Protein AF-I2H698-F1 (afdb_monomer_lite)

Radius of gyration: 22.88 Å; chains: 1; bounding box: 66×65×62 Å

InterPro domains:
  IPR000035 Alkylbase DNA glycosidase, conserved site [PS00516] (235-259)
  IPR003265 HhH-GPD domain [SM00478] (125-305)
  IPR011257 DNA glycosylase [SSF48150] (109-337)
  IPR051912 Alkylbase DNA Glycosylase/Transcriptional Activator [PTHR43003] (23-339)

Organism: Henningerozyma blattae (strain ATCC 34711 / CBS 6284 / DSM 70876 / NBRC 10599 / NRRL Y-10934 / UCD 77-7) (NCBI:txid1071380)

pLDDT: mean 76.62, std 23.45, range [23.33, 98.69]

Sequence (357 aa):
MTITRSKRKFSSIKNEDVELDVANTESNADFLLKTKIEENNGIVKTESEKAFRNKIPESLELPESFKEKHIPEFTTAINMILKEDPSLYSIIVAQEFQAVLKTKWDQIRKSTLQDFYQRLGISIIAQQISGSAARSIEKKVIALLGDDQGKFPSYIKMNELFRTDKDIKTNMRTCGLSVRKCDYIESLTDFFVSRGDELMDLIQQGLQNAEKEDFKLESSNDEEIISLLVDNIKGIGIWSARMFLMSGLLRVDVFSGEDVGIARGFSIYAKDKVDIMQEMKLKVKERNVNGSQAKKKRKAKTTKKSQLGYYDIDVMEEYASRFSPYKSVFMFVLWRISNPDICKTLMLEKEFLKKDM

Structure (mmCIF, N/CA/C/O backbone):
data_AF-I2H698-F1
#
_entry.id   AF-I2H698-F1
#
loop_
_atom_site.group_PDB
_atom_site.id
_atom_site.type_symbol
_atom_site.label_atom_id
_atom_site.label_alt_id
_atom_site.label_comp_id
_atom_site.label_asym_id
_atom_site.label_entity_id
_atom_site.label_seq_id
_atom_site.pdbx_PDB_ins_code
_atom_site.Cartn_x
_atom_site.Cartn_y
_atom_site.Cartn_z
_atom_site.occupancy
_atom_site.B_iso_or_equiv
_atom_site.auth_seq_id
_atom_site.auth_comp_id
_atom_site.auth_asym_id
_atom_site.auth_atom_id
_atom_site.pdbx_PDB_model_num
ATOM 1 N N . MET A 1 1 ? 38.010 -29.549 -34.750 1.00 36.03 1 MET A N 1
ATOM 2 C CA . MET A 1 1 ? 37.972 -29.822 -33.297 1.00 36.03 1 MET A CA 1
ATOM 3 C C . MET A 1 1 ?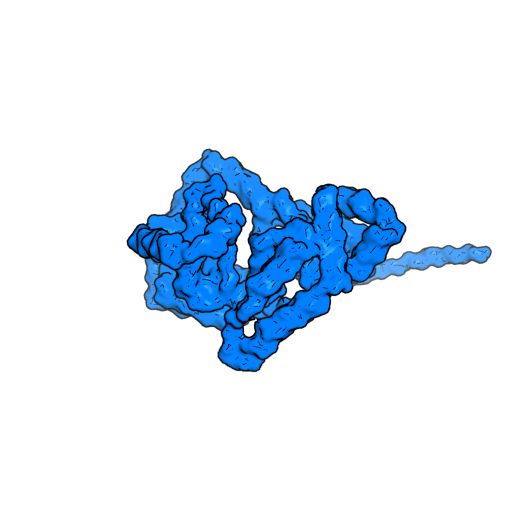 36.530 -29.735 -32.836 1.00 36.03 1 MET A C 1
ATOM 5 O O . MET A 1 1 ? 35.957 -28.656 -32.807 1.00 36.03 1 MET A O 1
ATOM 9 N N . THR A 1 2 ? 35.929 -30.892 -32.591 1.00 26.33 2 THR A N 1
ATOM 10 C CA . THR A 1 2 ? 34.517 -31.065 -32.243 1.00 26.33 2 THR A CA 1
ATOM 11 C C . THR A 1 2 ? 34.370 -30.916 -30.731 1.00 26.33 2 THR A C 1
ATOM 13 O O . THR A 1 2 ? 34.927 -31.725 -29.996 1.00 26.33 2 THR A O 1
ATOM 16 N N . ILE A 1 3 ? 33.661 -29.890 -30.249 1.00 26.97 3 ILE A N 1
ATOM 17 C CA . ILE A 1 3 ? 33.405 -29.713 -28.811 1.00 26.97 3 ILE A CA 1
ATOM 18 C C . ILE A 1 3 ? 32.040 -30.319 -28.478 1.00 26.97 3 ILE A C 1
ATOM 20 O O . ILE A 1 3 ? 30.983 -29.808 -28.844 1.00 26.97 3 ILE A O 1
ATOM 24 N N . THR A 1 4 ? 32.091 -31.460 -27.801 1.00 25.03 4 THR A N 1
ATOM 25 C CA . THR A 1 4 ? 30.969 -32.237 -27.272 1.00 25.03 4 THR A CA 1
ATOM 26 C C . THR A 1 4 ? 30.218 -31.499 -26.161 1.00 25.03 4 THR A C 1
ATOM 28 O O . THR A 1 4 ? 30.801 -31.049 -25.177 1.00 25.03 4 THR A O 1
ATOM 31 N N . ARG A 1 5 ? 28.889 -31.435 -26.301 1.00 26.56 5 ARG A N 1
ATOM 32 C CA . ARG A 1 5 ? 27.925 -30.843 -25.362 1.00 26.56 5 ARG A CA 1
ATOM 33 C C . ARG A 1 5 ? 27.655 -31.829 -24.212 1.00 26.56 5 ARG A C 1
ATOM 35 O O . ARG A 1 5 ? 27.002 -32.850 -24.416 1.00 26.56 5 ARG A O 1
ATOM 42 N N . SER A 1 6 ? 28.158 -31.541 -23.012 1.00 24.42 6 SER A N 1
ATOM 43 C CA . SER A 1 6 ? 27.912 -32.359 -21.815 1.00 24.42 6 SER A CA 1
ATOM 44 C C . SER A 1 6 ? 26.554 -32.011 -21.195 1.00 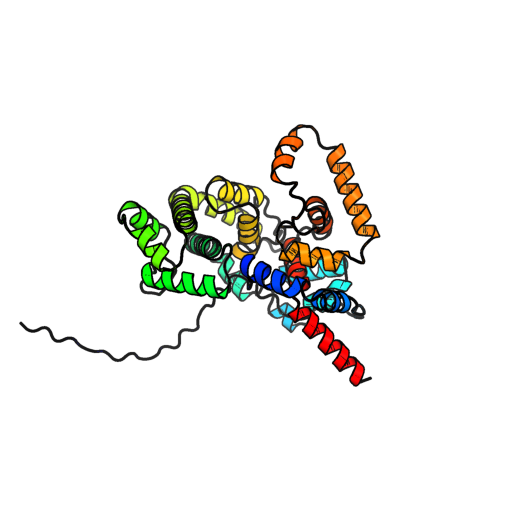24.42 6 SER A C 1
ATOM 46 O O . SER A 1 6 ? 26.353 -30.908 -20.691 1.00 24.42 6 SER A O 1
ATOM 48 N N . LYS A 1 7 ? 25.602 -32.950 -21.253 1.00 27.34 7 LYS A N 1
ATOM 49 C CA . LYS A 1 7 ? 24.333 -32.897 -20.512 1.00 27.34 7 LYS A CA 1
ATOM 50 C C . LYS A 1 7 ? 24.612 -33.269 -19.051 1.00 27.34 7 LYS A C 1
ATOM 52 O O . LYS A 1 7 ? 24.913 -34.430 -18.780 1.00 27.34 7 LYS A O 1
ATOM 57 N N . ARG A 1 8 ? 24.477 -32.334 -18.103 1.00 27.55 8 ARG A N 1
ATOM 58 C CA . ARG A 1 8 ? 24.416 -32.669 -16.668 1.00 27.55 8 ARG A CA 1
ATOM 59 C C . ARG A 1 8 ? 22.974 -32.651 -16.170 1.00 27.55 8 ARG A C 1
ATOM 61 O O . ARG A 1 8 ? 22.213 -31.733 -16.454 1.00 27.55 8 ARG A O 1
ATOM 68 N N . LYS A 1 9 ? 22.629 -33.738 -15.477 1.00 23.72 9 LYS A N 1
ATOM 69 C CA . LYS A 1 9 ? 21.337 -34.030 -14.854 1.00 23.72 9 LYS A CA 1
ATOM 70 C C . LYS A 1 9 ? 21.015 -32.984 -13.782 1.00 23.72 9 LYS A C 1
ATOM 72 O O . LYS A 1 9 ? 21.846 -32.718 -12.921 1.00 23.72 9 LYS A O 1
ATOM 77 N N . PHE A 1 10 ? 19.797 -32.453 -13.840 1.00 23.69 10 PHE A N 1
ATOM 78 C CA . PHE A 1 10 ? 19.173 -31.651 -12.790 1.00 23.69 10 PHE A CA 1
ATOM 79 C C . PHE A 1 10 ? 18.976 -32.521 -11.539 1.00 23.69 10 PHE A C 1
ATOM 81 O O . PHE A 1 10 ? 18.223 -33.495 -11.583 1.00 23.69 10 PHE A O 1
ATOM 88 N N . SER A 1 11 ? 19.641 -32.187 -10.434 1.00 23.73 11 SER A N 1
ATOM 89 C CA . SER A 1 11 ? 19.242 -32.646 -9.103 1.00 23.73 11 SER A CA 1
ATOM 90 C C . SER A 1 11 ? 18.332 -31.585 -8.495 1.00 23.73 11 SER A C 1
ATOM 92 O O . SER A 1 11 ? 18.743 -30.440 -8.321 1.00 23.73 11 SER A O 1
ATOM 94 N N . SER A 1 12 ? 17.090 -31.973 -8.216 1.00 24.91 12 SER A N 1
ATOM 95 C CA . SER A 1 12 ? 16.086 -31.159 -7.534 1.00 24.91 12 SER A CA 1
ATOM 96 C C . SER A 1 12 ? 16.616 -30.728 -6.163 1.00 24.91 12 SER A C 1
ATOM 98 O O . SER A 1 12 ? 16.789 -31.542 -5.260 1.00 24.91 12 SER A O 1
ATOM 100 N N . ILE A 1 13 ? 16.874 -29.431 -6.025 1.00 23.77 13 ILE A N 1
ATOM 101 C CA . ILE A 1 13 ? 16.938 -28.753 -4.734 1.00 23.77 13 ILE A CA 1
ATOM 102 C C . ILE A 1 13 ? 15.561 -28.118 -4.573 1.00 23.77 13 ILE A C 1
ATOM 104 O O . ILE A 1 13 ? 15.115 -27.364 -5.438 1.00 23.77 13 ILE A O 1
ATOM 108 N N . LYS A 1 14 ? 14.842 -28.522 -3.524 1.00 23.33 14 LYS A N 1
ATOM 109 C CA . LYS A 1 14 ? 13.588 -27.885 -3.123 1.00 23.33 14 LYS A CA 1
ATOM 110 C C . LYS A 1 14 ? 13.939 -26.466 -2.681 1.00 23.33 14 LYS A C 1
ATOM 112 O O . LYS A 1 14 ? 14.533 -26.297 -1.623 1.00 23.33 14 LYS A O 1
ATOM 117 N N . ASN A 1 15 ? 13.626 -25.484 -3.517 1.00 24.77 15 ASN A N 1
ATOM 118 C CA . ASN A 1 15 ? 13.604 -24.094 -3.093 1.00 24.77 15 ASN A CA 1
ATOM 119 C C . ASN A 1 15 ? 12.361 -23.914 -2.221 1.00 24.77 15 ASN A C 1
ATOM 121 O O . ASN A 1 15 ? 11.250 -24.201 -2.660 1.00 24.77 15 ASN A O 1
ATOM 125 N N . GLU A 1 16 ? 12.563 -23.496 -0.978 1.00 23.64 16 GLU A N 1
ATOM 126 C CA . GLU A 1 16 ? 11.509 -22.859 -0.200 1.00 23.64 16 GLU A CA 1
ATOM 127 C C . GLU A 1 16 ? 11.227 -21.516 -0.878 1.00 23.64 16 GLU A C 1
ATOM 129 O O . GLU A 1 16 ? 12.057 -20.605 -0.862 1.00 23.64 16 GLU A O 1
ATOM 134 N N . ASP A 1 17 ? 10.095 -21.445 -1.575 1.00 24.34 17 ASP A N 1
ATOM 135 C CA . ASP A 1 17 ? 9.625 -20.238 -2.238 1.00 24.34 17 ASP A CA 1
ATOM 136 C C . ASP A 1 17 ? 9.418 -19.140 -1.184 1.00 24.34 17 ASP A C 1
ATOM 138 O O . ASP A 1 17 ? 8.531 -19.219 -0.333 1.00 24.34 17 ASP A O 1
ATOM 142 N N . VAL A 1 18 ? 10.247 -18.094 -1.229 1.00 26.70 18 VAL A N 1
ATOM 143 C CA . VAL A 1 18 ? 9.995 -16.849 -0.496 1.00 26.70 18 VAL A CA 1
ATOM 144 C C . VAL A 1 18 ? 8.881 -16.122 -1.239 1.00 26.70 18 VAL A C 1
ATOM 146 O O . VAL A 1 18 ? 9.111 -15.315 -2.140 1.00 26.70 18 VAL A O 1
ATOM 149 N N . GLU A 1 19 ? 7.650 -16.477 -0.892 1.00 28.06 19 GLU A N 1
ATOM 150 C CA . GLU A 1 19 ? 6.434 -15.863 -1.400 1.00 28.06 19 GLU A CA 1
ATOM 151 C C . GLU A 1 19 ? 6.347 -14.435 -0.832 1.00 28.06 19 GLU A C 1
ATOM 153 O O . GLU A 1 19 ? 5.916 -14.196 0.299 1.00 28.06 19 GLU A O 1
ATOM 158 N N . LEU A 1 20 ? 6.820 -13.453 -1.608 1.00 30.55 20 LEU A N 1
ATOM 159 C CA . LEU A 1 20 ? 6.470 -12.052 -1.397 1.00 30.55 20 LEU A CA 1
ATOM 160 C C . LEU A 1 20 ? 4.985 -11.914 -1.728 1.00 30.55 20 LEU A C 1
ATOM 162 O O . LEU A 1 20 ? 4.600 -11.538 -2.833 1.00 30.55 20 LEU A O 1
ATOM 166 N N . ASP A 1 21 ? 4.158 -12.237 -0.740 1.00 31.56 21 ASP A N 1
ATOM 167 C CA . ASP A 1 21 ? 2.753 -11.873 -0.687 1.00 31.56 21 ASP A CA 1
ATOM 168 C C . ASP A 1 21 ? 2.705 -10.340 -0.626 1.00 31.56 21 ASP A C 1
ATOM 170 O O . ASP A 1 21 ? 2.594 -9.726 0.447 1.00 31.56 21 ASP A O 1
ATOM 174 N N . VAL A 1 22 ? 2.825 -9.709 -1.806 1.00 31.62 22 VAL A N 1
ATOM 175 C CA . VAL A 1 22 ? 2.100 -8.479 -2.122 1.00 31.62 22 VAL A CA 1
ATOM 176 C C . VAL A 1 22 ? 0.744 -8.738 -1.516 1.00 31.62 22 VAL A C 1
ATOM 178 O O . VAL A 1 22 ? 0.128 -9.740 -1.889 1.00 31.62 22 VAL A O 1
ATOM 181 N N . ALA A 1 23 ? 0.383 -7.959 -0.489 1.00 31.45 23 ALA A N 1
ATOM 182 C CA . ALA A 1 23 ? -0.856 -8.135 0.251 1.00 31.45 23 ALA A CA 1
ATOM 183 C C . ALA A 1 23 ? -1.922 -8.623 -0.723 1.00 31.45 23 ALA A C 1
ATOM 185 O O . ALA A 1 23 ? -1.978 -8.092 -1.831 1.00 31.45 23 ALA A O 1
ATOM 186 N N . ASN A 1 24 ? -2.688 -9.644 -0.341 1.00 33.44 24 ASN A N 1
ATOM 187 C CA . ASN A 1 24 ? -3.762 -10.249 -1.127 1.00 33.44 24 ASN A CA 1
ATOM 188 C C . ASN A 1 24 ? -4.914 -9.233 -1.367 1.00 33.44 24 ASN A C 1
ATOM 190 O O . ASN A 1 24 ? -6.090 -9.530 -1.195 1.00 33.44 24 ASN A O 1
ATOM 194 N N . THR A 1 25 ? -4.567 -7.988 -1.695 1.00 37.72 25 THR A N 1
ATOM 195 C CA . THR A 1 25 ? -5.305 -7.030 -2.474 1.00 37.72 25 THR A CA 1
ATOM 196 C C . THR A 1 25 ? -5.492 -7.699 -3.825 1.00 37.72 25 THR A C 1
ATOM 198 O O . THR A 1 25 ? -4.694 -7.601 -4.759 1.00 37.72 25 THR A O 1
ATOM 201 N N . GLU A 1 26 ? -6.608 -8.418 -3.937 1.00 35.16 26 GLU A N 1
ATOM 202 C CA . GLU A 1 26 ? -7.377 -8.335 -5.170 1.00 35.16 26 GLU A CA 1
ATOM 203 C C . GLU A 1 26 ? -7.211 -6.915 -5.685 1.00 35.16 26 GLU A C 1
ATOM 205 O O . GLU A 1 26 ? -7.492 -5.952 -4.962 1.00 35.16 26 GLU A O 1
ATOM 210 N N . SER A 1 27 ? -6.613 -6.765 -6.863 1.00 38.38 27 SER A N 1
ATOM 211 C CA . SER A 1 27 ? -6.387 -5.420 -7.346 1.00 38.38 27 SER A CA 1
ATOM 212 C C . SER A 1 27 ? -7.711 -4.686 -7.352 1.00 38.38 27 SER A C 1
ATOM 214 O O . SER A 1 27 ? -8.771 -5.291 -7.534 1.00 38.38 27 SER A O 1
ATOM 216 N N . ASN A 1 28 ? -7.649 -3.365 -7.250 1.00 36.94 28 ASN A N 1
ATOM 217 C CA . ASN A 1 28 ? -8.842 -2.558 -7.428 1.00 36.94 28 ASN A CA 1
ATOM 218 C C . ASN A 1 28 ? -9.629 -2.966 -8.691 1.00 36.94 28 ASN A C 1
ATOM 220 O O . ASN A 1 28 ? -10.836 -2.836 -8.673 1.00 36.94 28 ASN A O 1
ATOM 224 N N . ALA A 1 29 ? -9.026 -3.526 -9.751 1.00 33.00 29 ALA A N 1
ATOM 225 C CA . ALA A 1 29 ? -9.795 -4.036 -10.892 1.00 33.00 29 ALA A CA 1
ATOM 226 C C . ALA A 1 29 ? -10.442 -5.411 -10.685 1.00 33.00 29 ALA A C 1
ATOM 228 O O . ALA A 1 29 ? -11.555 -5.594 -11.165 1.00 33.00 29 ALA A O 1
ATOM 229 N N . ASP A 1 30 ? -9.789 -6.352 -10.002 1.00 36.19 30 ASP A N 1
ATOM 230 C CA . ASP A 1 30 ? -10.391 -7.646 -9.641 1.00 36.19 30 ASP A CA 1
ATOM 231 C C . ASP A 1 30 ? -11.552 -7.455 -8.681 1.00 36.19 30 ASP A C 1
ATOM 233 O O . ASP A 1 30 ? -12.639 -7.992 -8.891 1.00 36.19 30 ASP A O 1
ATOM 237 N N . PHE A 1 31 ? -11.321 -6.616 -7.674 1.00 37.09 31 PHE A N 1
ATOM 238 C CA . PHE A 1 31 ? -12.334 -6.188 -6.738 1.00 37.09 31 PHE A CA 1
ATOM 239 C C . PHE A 1 31 ? -13.460 -5.456 -7.476 1.00 37.09 31 PHE A C 1
ATOM 241 O O . PHE A 1 31 ? -14.611 -5.823 -7.295 1.00 37.09 31 PHE A O 1
ATOM 248 N N . LEU A 1 32 ? -13.165 -4.506 -8.381 1.00 30.81 32 LEU A N 1
ATOM 249 C CA . LEU A 1 32 ? -14.191 -3.787 -9.159 1.00 30.81 32 LEU A CA 1
ATOM 250 C C . LEU A 1 32 ? -14.991 -4.694 -10.116 1.00 30.81 32 LEU A C 1
ATOM 252 O O . LEU A 1 32 ? -16.176 -4.437 -10.352 1.00 30.81 32 LEU A O 1
ATOM 256 N N . LEU A 1 33 ? -14.371 -5.735 -10.687 1.00 33.31 33 LEU A N 1
ATOM 257 C CA . LEU A 1 33 ? -15.059 -6.717 -11.533 1.00 33.31 33 LEU A CA 1
ATOM 258 C C . LEU A 1 33 ? -15.940 -7.647 -10.696 1.00 33.31 33 LEU A C 1
ATOM 260 O O . LEU A 1 33 ? -17.100 -7.851 -11.057 1.00 33.31 33 LEU A O 1
ATOM 264 N N . LYS A 1 34 ? -15.428 -8.155 -9.566 1.00 38.41 34 LYS A N 1
ATOM 265 C CA . LYS A 1 34 ? -16.219 -8.931 -8.603 1.00 38.41 34 LYS A CA 1
ATOM 266 C C . LYS A 1 34 ? -17.370 -8.102 -8.045 1.00 38.41 34 LYS A C 1
ATOM 268 O O . LYS A 1 34 ? -18.499 -8.570 -8.076 1.00 38.41 34 LYS A O 1
ATOM 273 N N . THR A 1 35 ? -17.152 -6.841 -7.670 1.00 35.97 35 THR A N 1
ATOM 274 C CA . THR A 1 35 ? -18.218 -5.960 -7.170 1.00 35.97 35 THR A CA 1
ATOM 275 C C . THR A 1 35 ? -19.261 -5.628 -8.224 1.00 35.97 35 THR A C 1
ATOM 277 O O . THR A 1 35 ? -20.426 -5.555 -7.871 1.00 35.97 35 THR A O 1
ATOM 280 N N . LYS A 1 36 ? -18.915 -5.477 -9.511 1.00 33.34 36 LYS A N 1
ATOM 281 C CA . LYS A 1 36 ? -19.936 -5.294 -10.565 1.00 33.34 36 LYS A CA 1
ATOM 282 C C . LYS A 1 36 ? -20.809 -6.534 -10.763 1.00 33.34 36 LYS A C 1
ATOM 284 O O . LYS A 1 36 ? -21.978 -6.407 -11.117 1.00 33.34 36 LYS A O 1
ATOM 289 N N . ILE A 1 37 ? -20.245 -7.722 -10.553 1.00 37.56 37 ILE A N 1
ATOM 290 C CA . ILE A 1 37 ? -20.982 -8.989 -10.607 1.00 37.56 37 ILE A CA 1
ATOM 291 C C . ILE A 1 37 ? -21.806 -9.184 -9.317 1.00 37.56 37 ILE A C 1
ATOM 293 O O . ILE A 1 37 ? -22.937 -9.657 -9.376 1.00 37.56 37 ILE A O 1
ATOM 297 N N . GLU A 1 38 ? -21.285 -8.761 -8.164 1.00 39.19 38 GLU A N 1
ATOM 298 C CA . GLU A 1 38 ? -21.917 -8.899 -6.844 1.00 39.19 38 GLU A CA 1
ATOM 299 C C . GLU A 1 38 ? -22.958 -7.811 -6.526 1.00 39.19 38 GLU A C 1
ATOM 301 O O . GLU A 1 38 ? -23.913 -8.092 -5.810 1.00 39.19 38 GLU A O 1
ATOM 306 N N . GLU A 1 39 ? -22.851 -6.595 -7.072 1.00 38.53 39 GLU A N 1
ATOM 307 C CA . GLU A 1 39 ? -23.857 -5.528 -6.917 1.00 38.53 39 GLU A CA 1
ATOM 308 C C . GLU A 1 39 ? -25.206 -5.904 -7.546 1.00 38.53 39 GLU A C 1
ATOM 310 O O . GLU A 1 39 ? -26.247 -5.453 -7.069 1.00 38.53 39 GLU A O 1
ATOM 315 N N . ASN A 1 40 ? -25.204 -6.795 -8.545 1.00 35.91 40 ASN A N 1
ATOM 316 C CA . ASN A 1 40 ? -26.423 -7.380 -9.109 1.00 35.91 40 ASN A CA 1
ATOM 317 C C . ASN A 1 40 ? -27.071 -8.438 -8.197 1.00 35.91 40 ASN A C 1
ATOM 319 O O . ASN A 1 40 ? -28.238 -8.770 -8.392 1.00 35.91 40 ASN A O 1
ATOM 323 N N . ASN A 1 41 ? -26.365 -8.926 -7.172 1.00 37.12 41 ASN A N 1
ATOM 324 C CA . ASN A 1 41 ? -26.865 -9.903 -6.209 1.00 37.12 41 ASN A CA 1
ATOM 325 C C . ASN A 1 41 ? -26.909 -9.270 -4.810 1.00 37.12 41 ASN A C 1
ATOM 327 O O . ASN A 1 41 ? -25.976 -9.413 -4.021 1.00 37.12 41 ASN A O 1
ATOM 331 N N . GLY A 1 42 ? -28.023 -8.616 -4.457 1.00 38.16 42 GLY A N 1
ATOM 332 C CA . GLY A 1 42 ? -28.273 -7.956 -3.156 1.00 38.16 42 GLY A CA 1
ATOM 333 C C . GLY A 1 42 ? -28.148 -8.822 -1.883 1.00 38.16 42 GLY A C 1
ATOM 334 O O . GLY A 1 42 ? -28.508 -8.374 -0.799 1.00 38.16 42 GLY A O 1
ATOM 335 N N . ILE A 1 43 ? -27.620 -10.041 -1.994 1.00 36.72 43 ILE A N 1
ATOM 336 C CA . ILE A 1 43 ? -27.425 -11.042 -0.945 1.00 36.72 43 ILE A CA 1
ATOM 337 C C . ILE A 1 43 ? -26.142 -10.752 -0.134 1.00 36.72 43 ILE A C 1
ATOM 339 O O . ILE A 1 43 ? -26.193 -10.724 1.097 1.00 36.72 43 ILE A O 1
ATOM 343 N N . VAL A 1 44 ? -25.015 -10.414 -0.782 1.00 39.75 44 VAL A N 1
ATOM 344 C CA . VAL A 1 44 ? -23.696 -10.265 -0.113 1.00 39.75 44 VAL A CA 1
ATOM 345 C C . VAL A 1 44 ? -23.664 -9.108 0.895 1.00 39.75 44 VAL A C 1
ATOM 347 O O . VAL A 1 44 ? -23.100 -9.247 1.979 1.00 39.75 44 VAL A O 1
ATOM 350 N N . LYS A 1 45 ? -24.331 -7.982 0.593 1.00 43.94 45 LYS A N 1
ATOM 351 C CA . LYS A 1 45 ? -24.456 -6.856 1.541 1.00 43.94 45 LYS A CA 1
ATOM 352 C C . LYS A 1 45 ? -25.119 -7.287 2.851 1.00 43.94 45 LYS A C 1
ATOM 354 O O . LYS A 1 45 ? -24.694 -6.853 3.912 1.00 43.94 45 LYS A O 1
ATOM 359 N N . THR A 1 46 ? -26.122 -8.162 2.796 1.00 48.94 46 THR A N 1
ATOM 360 C CA . THR A 1 46 ? -26.877 -8.551 3.996 1.00 48.94 46 THR A CA 1
ATOM 361 C C . THR A 1 46 ? -26.153 -9.565 4.884 1.00 48.94 46 THR A C 1
ATOM 363 O O . THR A 1 46 ? -26.382 -9.574 6.093 1.00 48.94 46 THR A O 1
ATOM 366 N N . GLU A 1 47 ? -25.263 -10.392 4.329 1.00 48.78 47 GLU A N 1
ATOM 367 C CA . GLU A 1 47 ? -24.461 -11.351 5.103 1.00 48.78 47 GLU A CA 1
ATOM 368 C C . GLU A 1 47 ? -23.327 -10.657 5.868 1.00 48.78 47 GLU A C 1
ATOM 370 O O . GLU A 1 47 ? -23.237 -10.815 7.085 1.00 48.78 47 GLU A O 1
ATOM 375 N N . SER A 1 48 ? -22.526 -9.810 5.211 1.00 48.25 48 SER A N 1
ATOM 376 C CA . SER A 1 48 ? -21.455 -9.047 5.877 1.00 48.25 48 SER A CA 1
ATOM 377 C C . SER A 1 48 ? -21.983 -8.153 7.007 1.00 48.25 48 SER A C 1
ATOM 379 O O . SER A 1 48 ? -21.383 -8.062 8.076 1.00 48.25 48 SER A O 1
ATOM 381 N N . GLU A 1 49 ? -23.158 -7.547 6.811 1.00 53.72 49 GLU A N 1
ATOM 382 C CA . GLU A 1 49 ? -23.815 -6.682 7.799 1.00 53.72 49 GLU A CA 1
ATOM 383 C C . GLU A 1 49 ? -24.325 -7.431 9.039 1.00 53.72 49 GLU A C 1
ATOM 385 O O . GLU A 1 49 ? -24.317 -6.892 10.146 1.00 53.72 49 GLU A O 1
ATOM 390 N N . LYS A 1 50 ? -24.782 -8.678 8.892 1.00 52.47 50 LYS A N 1
ATOM 391 C CA . LYS A 1 50 ? -25.250 -9.478 10.034 1.00 52.47 50 LYS A CA 1
ATOM 392 C C . LYS A 1 50 ? -24.065 -10.044 10.848 1.00 52.47 50 LYS A C 1
ATOM 394 O O . LYS A 1 50 ? -24.242 -10.366 12.027 1.00 52.47 50 LYS A O 1
ATOM 399 N N . ALA A 1 51 ? -22.875 -10.190 10.248 1.00 52.56 51 ALA A N 1
ATOM 400 C CA . ALA A 1 51 ? -21.703 -10.788 10.903 1.00 52.56 51 ALA A CA 1
ATOM 401 C C . ALA A 1 51 ? -21.206 -9.888 12.041 1.00 52.56 51 ALA A C 1
ATOM 403 O O . ALA A 1 51 ? -20.817 -10.384 13.090 1.00 52.56 51 ALA A O 1
ATOM 404 N N . PHE A 1 52 ? -21.363 -8.572 11.877 1.00 53.25 52 PHE A N 1
ATOM 405 C CA . PHE A 1 52 ? -20.976 -7.538 12.838 1.00 53.25 52 PHE A CA 1
ATOM 406 C C . PHE A 1 52 ? -21.764 -7.528 14.151 1.00 53.25 52 PHE A C 1
ATOM 408 O O . PHE A 1 52 ? -21.341 -6.921 15.129 1.00 53.25 52 PHE A O 1
ATOM 415 N N . ARG A 1 53 ? -22.910 -8.212 14.202 1.00 58.00 53 ARG A N 1
ATOM 416 C CA . ARG A 1 53 ? -23.742 -8.307 15.410 1.00 58.00 53 ARG A CA 1
ATOM 417 C C . ARG A 1 53 ? -23.280 -9.467 16.289 1.00 58.00 53 ARG A C 1
ATOM 419 O O . ARG A 1 53 ? -24.066 -10.366 16.598 1.00 58.00 53 ARG A O 1
ATOM 426 N N . ASN A 1 54 ? -21.988 -9.516 16.602 1.00 59.34 54 ASN A N 1
ATOM 427 C CA . ASN A 1 54 ? -21.473 -10.447 17.602 1.00 59.34 54 ASN A CA 1
ATOM 428 C C . ASN A 1 54 ? -21.751 -9.882 18.987 1.00 59.34 54 ASN A C 1
ATOM 430 O O . ASN A 1 54 ? -21.635 -8.679 19.217 1.00 59.34 54 ASN A O 1
ATOM 434 N N . LYS A 1 55 ? -22.117 -10.763 19.918 1.00 66.88 55 LYS A N 1
ATOM 435 C CA . LYS A 1 55 ? -22.081 -10.414 21.334 1.00 66.88 55 LYS A CA 1
ATOM 436 C C . LYS A 1 55 ? -20.612 -10.160 21.674 1.00 66.88 55 LYS A C 1
ATOM 438 O O . LYS A 1 55 ? -19.771 -10.993 21.338 1.00 66.88 55 LYS A O 1
ATOM 443 N N . ILE A 1 56 ? -20.316 -9.006 22.266 1.00 79.75 56 ILE A N 1
ATOM 444 C CA . ILE A 1 56 ? -18.961 -8.695 22.728 1.00 79.75 56 ILE A CA 1
ATOM 445 C C . ILE A 1 56 ? -18.584 -9.784 23.745 1.00 79.75 56 ILE A C 1
ATOM 447 O O . ILE A 1 56 ? -19.373 -10.014 24.669 1.00 79.75 56 ILE A O 1
ATOM 451 N N . PRO A 1 57 ? -17.462 -10.501 23.556 1.00 79.25 57 PRO A N 1
ATOM 452 C CA . PRO A 1 57 ? -17.035 -11.525 24.502 1.00 79.25 57 PRO A CA 1
ATOM 453 C C . PRO A 1 57 ? -16.771 -10.937 25.891 1.00 79.25 57 PRO A C 1
ATOM 455 O O . PRO A 1 57 ? -16.437 -9.761 26.017 1.00 79.25 57 PRO A O 1
ATOM 458 N N . GLU A 1 58 ? -16.892 -11.762 26.933 1.00 80.50 58 GLU A N 1
ATOM 459 C CA . GLU A 1 58 ? -16.613 -11.336 28.315 1.00 80.50 58 GLU A CA 1
ATOM 460 C C . GLU A 1 58 ? -15.137 -10.972 28.526 1.00 80.50 58 GLU A C 1
ATOM 462 O O . GLU A 1 58 ? -14.832 -10.069 29.302 1.00 80.50 58 GLU A O 1
ATOM 467 N N . SER A 1 59 ? -14.231 -11.639 27.801 1.00 86.69 59 SER A N 1
ATOM 468 C CA . SER A 1 59 ? -12.802 -11.329 27.778 1.00 86.69 59 SER A CA 1
ATOM 469 C C . SER A 1 59 ? -12.374 -10.842 26.397 1.00 86.69 59 SER A C 1
ATOM 471 O O . SER A 1 59 ? -12.690 -11.461 25.381 1.00 86.69 59 SER A O 1
ATOM 473 N N . LEU A 1 60 ? -11.621 -9.743 26.377 1.00 88.69 60 LEU A N 1
ATOM 474 C CA . LEU A 1 60 ? -10.986 -9.187 25.179 1.00 88.69 60 LEU A CA 1
ATOM 475 C C . LEU A 1 60 ? -9.498 -9.555 25.094 1.00 88.69 60 LEU A C 1
ATOM 477 O O . LEU A 1 60 ? -8.749 -8.930 24.344 1.00 88.69 60 LEU A O 1
ATOM 481 N N . GLU A 1 61 ? -9.050 -10.554 25.858 1.00 90.19 61 GLU A N 1
ATOM 482 C CA . GLU A 1 61 ? -7.679 -11.048 25.762 1.00 90.19 61 GLU A CA 1
ATOM 483 C C . GLU A 1 61 ? -7.437 -11.692 24.396 1.00 90.19 61 GLU A C 1
ATOM 485 O O . GLU A 1 61 ? -8.219 -12.517 23.916 1.00 90.19 61 GLU A O 1
ATOM 490 N N . LEU A 1 62 ? -6.348 -11.296 23.738 1.00 90.31 62 LEU A N 1
ATOM 491 C CA . LEU A 1 62 ? -5.971 -11.877 22.456 1.00 90.31 62 LEU A CA 1
ATOM 492 C C . LEU A 1 62 ? -5.391 -13.287 22.663 1.00 90.31 62 LEU A C 1
ATOM 494 O O . LEU A 1 62 ? -4.564 -13.460 23.565 1.00 90.31 62 LEU A O 1
ATOM 498 N N . PRO A 1 63 ? -5.738 -14.268 21.806 1.00 91.31 63 PRO A N 1
ATOM 499 C CA . PRO A 1 63 ? -5.169 -15.613 21.876 1.00 91.31 63 PRO A CA 1
ATOM 500 C C . PRO A 1 63 ? -3.633 -15.602 21.843 1.00 91.31 63 PRO A C 1
ATOM 502 O O . PRO A 1 63 ? -3.037 -14.856 21.063 1.00 91.31 63 PRO A O 1
ATOM 505 N N . GLU A 1 64 ? -2.975 -16.457 22.633 1.00 89.38 64 GLU A N 1
ATOM 506 C CA . GLU A 1 64 ? -1.500 -16.528 22.666 1.00 89.38 64 GLU A CA 1
ATOM 507 C C . GLU A 1 64 ? -0.902 -16.818 21.287 1.00 89.38 64 GLU A C 1
ATOM 509 O O . GLU A 1 64 ? -0.001 -16.111 20.841 1.00 89.38 64 GLU A O 1
ATOM 514 N N . SER A 1 65 ? -1.489 -17.758 20.541 1.00 88.81 65 SER A N 1
ATOM 515 C CA . SER A 1 65 ? -1.067 -18.080 19.171 1.00 88.81 65 SER A CA 1
ATOM 516 C C . SER A 1 65 ? -1.151 -16.884 18.214 1.00 88.81 65 SER A C 1
ATOM 518 O O . SER A 1 65 ? -0.354 -16.775 17.281 1.00 88.81 65 SER A O 1
ATOM 520 N N . PHE A 1 66 ? -2.087 -15.957 18.448 1.00 88.44 66 PHE A N 1
ATOM 521 C CA . PHE A 1 66 ? -2.196 -14.716 17.688 1.00 88.44 66 PHE A CA 1
ATOM 522 C C . PHE A 1 66 ? -1.068 -13.751 18.073 1.00 88.44 66 PHE A C 1
ATOM 524 O O . PHE A 1 66 ? -0.391 -13.222 17.192 1.00 88.44 66 PHE A O 1
ATOM 531 N N . LYS A 1 67 ? -0.810 -13.555 19.371 1.00 88.75 67 LYS A N 1
ATOM 532 C CA . LYS A 1 67 ? 0.263 -12.672 19.868 1.00 88.75 67 LYS A CA 1
ATOM 533 C C . LYS A 1 67 ? 1.658 -13.159 19.466 1.00 88.75 67 LYS A C 1
ATOM 535 O O . LYS A 1 67 ? 2.526 -12.359 19.127 1.00 88.75 67 LYS A O 1
ATOM 540 N N . GLU A 1 68 ? 1.882 -14.469 19.452 1.00 89.50 68 GLU A N 1
ATOM 541 C CA . GLU A 1 68 ? 3.171 -15.062 19.086 1.00 89.50 68 GLU A CA 1
ATOM 542 C C . GLU A 1 68 ? 3.560 -14.798 17.628 1.00 89.50 68 GLU A C 1
ATOM 544 O O . GLU A 1 68 ? 4.742 -14.597 17.337 1.00 89.50 68 GLU A O 1
ATOM 549 N N . LYS A 1 69 ? 2.582 -14.762 16.718 1.00 87.94 69 LYS A N 1
ATOM 550 C CA . LYS A 1 69 ? 2.810 -14.619 15.272 1.00 87.94 69 LYS A CA 1
ATOM 551 C C . LYS A 1 69 ? 2.909 -13.171 14.795 1.00 87.94 69 LYS A C 1
ATOM 553 O O . LYS A 1 69 ? 3.574 -12.905 13.789 1.00 87.94 69 LYS A O 1
ATOM 558 N N . HIS A 1 70 ? 2.283 -12.238 15.507 1.00 86.88 70 HIS A N 1
ATOM 559 C CA . HIS A 1 70 ? 2.281 -10.818 15.157 1.00 86.88 70 HIS A CA 1
ATOM 560 C C . HIS A 1 70 ? 3.331 -10.035 15.939 1.00 86.88 70 HIS A C 1
ATOM 562 O O . HIS A 1 70 ? 3.715 -10.403 17.045 1.00 86.88 70 HIS A O 1
ATOM 568 N N . ILE A 1 71 ? 3.801 -8.932 15.366 1.00 82.81 71 ILE A N 1
ATOM 569 C CA . ILE A 1 71 ? 4.724 -8.032 16.064 1.00 82.81 71 ILE A CA 1
ATOM 570 C C . ILE A 1 71 ? 4.085 -7.467 17.357 1.00 82.81 71 ILE A C 1
ATOM 572 O O . ILE A 1 71 ? 2.866 -7.237 17.384 1.00 82.81 71 ILE A O 1
ATOM 576 N N . PRO A 1 72 ? 4.862 -7.246 18.437 1.00 82.56 72 PRO A N 1
ATOM 577 C CA . PRO A 1 72 ? 4.339 -6.707 19.696 1.00 82.56 72 PRO A CA 1
ATOM 578 C C . PRO A 1 72 ? 3.581 -5.383 19.530 1.00 82.56 72 PRO A C 1
ATOM 580 O O . PRO A 1 72 ? 2.517 -5.199 20.114 1.00 82.56 72 PRO A O 1
ATOM 583 N N . GLU A 1 73 ? 4.061 -4.492 18.667 1.00 79.94 73 GLU A N 1
ATOM 584 C CA . GLU A 1 73 ? 3.478 -3.173 18.405 1.00 79.94 73 GLU A CA 1
ATOM 585 C C . GLU A 1 73 ? 2.085 -3.283 17.778 1.00 79.94 73 GLU A C 1
ATOM 587 O O . GLU A 1 73 ? 1.172 -2.539 18.129 1.00 79.94 73 GLU A O 1
ATOM 592 N N . PHE A 1 74 ? 1.889 -4.260 16.890 1.00 86.56 74 PHE A N 1
ATOM 593 C CA . PHE A 1 74 ? 0.583 -4.560 16.311 1.00 86.56 74 PHE A CA 1
ATOM 594 C C . PHE A 1 74 ? -0.381 -5.067 17.383 1.00 86.56 74 PHE A C 1
ATOM 596 O O . PHE A 1 74 ? -1.538 -4.661 17.417 1.00 86.56 74 PHE A O 1
ATOM 603 N N . THR A 1 75 ? 0.101 -5.906 18.299 1.00 88.69 75 THR A N 1
ATOM 604 C CA . THR A 1 75 ? -0.692 -6.373 19.443 1.00 88.69 75 THR A CA 1
ATOM 605 C C . THR A 1 75 ? -1.108 -5.204 20.347 1.00 88.69 75 THR A C 1
ATOM 607 O O . THR A 1 75 ? -2.277 -5.099 20.719 1.00 88.69 75 THR A O 1
ATOM 610 N N . THR A 1 76 ? -0.192 -4.276 20.635 1.00 89.75 76 THR A N 1
ATOM 611 C CA . THR A 1 76 ? -0.481 -3.033 21.371 1.00 89.75 76 THR A CA 1
ATOM 612 C C . THR A 1 76 ? -1.527 -2.179 20.656 1.00 89.75 76 THR A C 1
ATOM 614 O O . THR A 1 76 ? -2.503 -1.750 21.275 1.00 89.75 76 THR A O 1
ATOM 617 N N . ALA A 1 77 ? -1.375 -1.985 19.345 1.00 90.25 77 ALA A N 1
ATOM 618 C CA . ALA A 1 77 ? -2.319 -1.241 18.519 1.00 90.25 77 ALA A CA 1
ATOM 619 C C . ALA A 1 77 ? -3.725 -1.856 18.546 1.00 90.25 77 ALA A C 1
ATOM 621 O O . ALA A 1 77 ? -4.714 -1.147 18.724 1.00 90.25 77 ALA A O 1
ATOM 622 N N . ILE A 1 78 ? -3.817 -3.183 18.424 1.00 93.31 78 ILE A N 1
ATOM 623 C CA . ILE A 1 78 ? -5.081 -3.916 18.513 1.00 93.31 78 ILE A CA 1
ATOM 624 C C . ILE A 1 78 ? -5.729 -3.722 19.885 1.00 93.31 78 ILE A C 1
ATOM 626 O O . ILE A 1 78 ? -6.915 -3.415 19.946 1.00 93.31 78 ILE A O 1
ATOM 630 N N . ASN A 1 79 ? -4.971 -3.822 20.980 1.00 92.50 79 ASN A N 1
ATOM 631 C CA . ASN A 1 79 ? -5.509 -3.583 22.321 1.00 92.50 79 ASN A CA 1
ATOM 632 C C . ASN A 1 79 ? -6.055 -2.153 22.480 1.00 92.50 79 ASN A C 1
ATOM 634 O O . ASN A 1 79 ? -7.107 -1.960 23.089 1.00 92.50 79 ASN A O 1
ATOM 638 N N . MET A 1 80 ? -5.390 -1.147 21.900 1.00 92.00 80 MET A N 1
ATOM 639 C CA . MET A 1 80 ? -5.893 0.232 21.895 1.00 92.00 80 MET A CA 1
ATOM 640 C C . MET A 1 80 ? -7.166 0.389 21.060 1.00 92.00 80 MET A C 1
ATOM 642 O O . MET A 1 80 ? -8.119 1.018 21.516 1.00 92.00 80 MET A O 1
ATOM 646 N N . ILE A 1 81 ? -7.218 -0.230 19.879 1.00 93.19 81 ILE A N 1
ATOM 647 C CA . ILE A 1 81 ? -8.419 -0.252 19.036 1.00 93.19 81 ILE A CA 1
ATOM 648 C C . ILE A 1 81 ? -9.585 -0.918 19.773 1.00 93.19 81 ILE A C 1
ATOM 650 O O . ILE A 1 81 ? -10.694 -0.398 19.738 1.00 93.19 81 ILE A O 1
ATOM 654 N N . LEU A 1 82 ? -9.346 -2.028 20.474 1.00 93.25 82 LEU A N 1
ATOM 655 C CA . LEU A 1 82 ? -10.371 -2.739 21.244 1.00 93.25 82 LEU A CA 1
ATOM 656 C C . LEU A 1 82 ? -10.838 -1.967 22.476 1.00 93.25 82 LEU A C 1
ATOM 658 O O . LEU A 1 82 ? -12.002 -2.078 22.850 1.00 93.25 82 LEU A O 1
ATOM 662 N N . LYS A 1 83 ? -9.961 -1.171 23.093 1.00 92.44 83 LYS A N 1
ATOM 663 C CA . LYS A 1 83 ? -10.344 -0.256 24.172 1.00 92.44 83 LYS A CA 1
ATOM 664 C C . LYS A 1 83 ? -11.295 0.834 23.670 1.00 92.44 83 LYS A C 1
ATOM 666 O O . LYS A 1 83 ? -12.231 1.189 24.379 1.00 92.44 83 LYS A O 1
ATOM 671 N N . GLU A 1 84 ? -11.050 1.347 22.467 1.00 91.25 84 GLU A N 1
ATOM 672 C CA . GLU A 1 84 ? -11.899 2.357 21.827 1.00 91.25 84 GLU A CA 1
ATOM 673 C C . GLU A 1 84 ? -13.205 1.751 21.281 1.00 91.25 84 GLU A C 1
ATOM 675 O O . GLU A 1 84 ? -14.266 2.373 21.354 1.00 91.25 84 GLU A O 1
ATOM 680 N N . ASP A 1 85 ? -13.144 0.531 20.736 1.00 91.06 85 ASP A N 1
ATOM 681 C CA . ASP A 1 85 ? -14.296 -0.186 20.194 1.00 91.06 85 ASP A CA 1
ATOM 682 C C . ASP A 1 85 ? -14.191 -1.722 20.340 1.00 91.06 85 ASP A C 1
ATOM 684 O O . ASP A 1 85 ? -13.694 -2.417 19.442 1.00 91.06 85 ASP A O 1
ATOM 688 N N . PRO A 1 86 ? -14.750 -2.288 21.427 1.00 91.44 86 PRO A N 1
ATOM 689 C CA . PRO A 1 86 ? -14.749 -3.730 21.678 1.00 91.44 86 PRO A CA 1
ATOM 690 C C . PRO A 1 86 ? -15.484 -4.571 20.628 1.00 91.44 86 PRO A C 1
ATOM 692 O O . PRO A 1 86 ? -15.240 -5.774 20.519 1.00 91.44 86 PRO A O 1
ATOM 695 N N . SER A 1 87 ? -16.385 -3.971 19.836 1.00 88.62 87 SER A N 1
ATOM 696 C CA . SER A 1 87 ? -17.156 -4.705 18.819 1.00 88.62 87 SER A CA 1
ATOM 697 C C . SER A 1 87 ? -16.279 -5.287 17.703 1.00 88.62 87 SER A C 1
ATOM 699 O O . SER A 1 87 ? -16.699 -6.198 16.991 1.00 88.62 87 SER A O 1
ATOM 701 N N . LEU A 1 88 ? -15.038 -4.807 17.583 1.00 90.62 88 LEU A N 1
ATOM 702 C CA . LEU A 1 88 ? -14.066 -5.267 16.597 1.00 90.62 88 LEU A CA 1
ATOM 703 C C . LEU A 1 88 ? -13.359 -6.577 16.984 1.00 90.62 88 LEU A C 1
ATOM 705 O O . LEU A 1 88 ? -12.677 -7.158 16.140 1.00 90.62 88 LEU A O 1
ATOM 709 N N . TYR A 1 89 ? -13.518 -7.079 18.214 1.00 91.06 89 TYR A N 1
ATOM 710 C CA . TYR A 1 89 ? -12.770 -8.248 18.697 1.00 91.06 89 TYR A CA 1
ATOM 711 C C . TYR A 1 89 ? -12.907 -9.465 17.786 1.00 91.06 89 TYR A C 1
ATOM 713 O O . TYR A 1 89 ? -11.908 -9.972 17.279 1.00 91.06 89 TYR A O 1
ATOM 721 N N . SER A 1 90 ? -14.137 -9.906 17.515 1.00 87.00 90 SER A N 1
ATOM 722 C CA . SER A 1 90 ? -14.353 -11.140 16.756 1.00 87.00 90 SER A CA 1
ATOM 723 C C . SER A 1 90 ? -13.775 -11.078 15.345 1.00 87.00 90 SER A C 1
ATOM 725 O O . SER A 1 90 ? -13.216 -12.061 14.877 1.00 87.00 90 SER A O 1
ATOM 727 N N . ILE A 1 91 ? -13.866 -9.927 14.668 1.00 87.69 91 ILE A N 1
ATOM 728 C CA . ILE A 1 91 ? -13.308 -9.779 13.319 1.00 87.69 91 ILE A CA 1
ATOM 729 C C . ILE A 1 91 ? -11.774 -9.728 13.353 1.00 87.69 91 ILE A C 1
ATOM 731 O O . ILE A 1 91 ? -11.113 -10.242 12.450 1.00 87.69 91 ILE A O 1
ATOM 735 N N . ILE A 1 92 ? -11.186 -9.162 14.408 1.00 90.69 92 ILE A N 1
ATOM 736 C CA . ILE A 1 92 ? -9.734 -9.095 14.600 1.00 90.69 92 ILE A CA 1
ATOM 737 C C . ILE A 1 92 ? -9.136 -10.486 14.836 1.00 90.69 92 ILE A C 1
ATOM 739 O O . ILE A 1 92 ? -8.114 -10.809 14.231 1.00 90.69 92 ILE A O 1
ATOM 743 N N . VAL A 1 93 ? -9.763 -11.321 15.665 1.00 89.19 93 VAL A N 1
ATOM 744 C CA . VAL A 1 93 ? -9.214 -12.648 16.000 1.00 89.19 93 VAL A CA 1
ATOM 745 C C . VAL A 1 93 ? -9.628 -13.752 15.024 1.00 89.19 93 VAL A C 1
ATOM 747 O O . VAL A 1 93 ? -9.060 -14.835 15.082 1.00 89.19 93 VAL A O 1
ATOM 750 N N . ALA A 1 94 ? -10.555 -13.476 14.095 1.00 86.00 94 ALA A N 1
ATOM 751 C CA . ALA A 1 94 ? -11.046 -14.445 13.105 1.00 86.00 94 ALA A CA 1
ATOM 752 C C . ALA A 1 94 ? -9.926 -15.124 12.298 1.00 86.00 94 ALA A C 1
ATOM 754 O O . ALA A 1 94 ? -10.026 -16.292 11.937 1.00 86.00 94 ALA A O 1
ATOM 755 N N . GLN A 1 95 ? -8.865 -14.378 11.982 1.00 85.88 95 GLN A N 1
ATOM 756 C CA . GLN A 1 95 ? -7.688 -14.896 11.292 1.00 85.88 95 GLN A CA 1
ATOM 757 C C . GLN A 1 95 ? -6.462 -14.012 11.542 1.00 85.88 95 GLN A C 1
ATOM 759 O O . GLN A 1 95 ? -6.564 -12.845 11.934 1.00 85.88 95 GLN A O 1
ATOM 764 N N . GLU A 1 96 ? -5.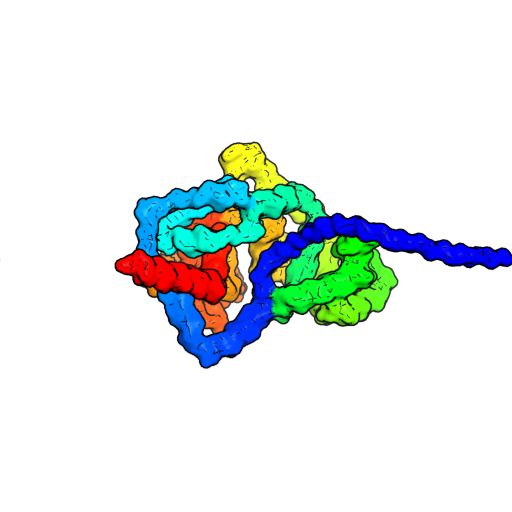286 -14.533 11.219 1.00 87.12 96 GLU A N 1
ATOM 765 C CA . GLU A 1 96 ? -4.033 -13.779 11.256 1.00 87.12 96 GLU A CA 1
ATOM 766 C C . GLU A 1 96 ? -3.989 -12.672 10.193 1.00 87.12 96 GLU A C 1
ATOM 768 O O . GLU A 1 96 ? -4.529 -12.791 9.087 1.00 87.12 96 GLU A O 1
ATOM 773 N N . PHE A 1 97 ? -3.326 -11.567 10.521 1.00 86.81 97 PHE A N 1
ATOM 774 C CA . PHE A 1 97 ? -3.031 -10.496 9.582 1.00 86.81 97 PHE A CA 1
ATOM 775 C C . PHE A 1 97 ? -1.689 -10.769 8.906 1.00 86.81 97 PHE A C 1
ATOM 777 O O . PHE A 1 97 ? -0.627 -10.382 9.386 1.00 86.81 97 PHE A O 1
ATOM 784 N N . GLN A 1 98 ? -1.751 -11.386 7.727 1.00 83.62 98 GLN A N 1
ATOM 785 C CA . GLN A 1 98 ? -0.566 -11.763 6.950 1.00 83.62 98 GLN A CA 1
ATOM 786 C C . GLN A 1 98 ? 0.391 -10.594 6.666 1.00 83.62 98 GLN A C 1
ATOM 788 O O . GLN A 1 98 ? 1.573 -10.821 6.439 1.00 83.62 98 GLN A O 1
ATOM 793 N N . ALA A 1 99 ? -0.089 -9.346 6.649 1.00 77.50 99 ALA A N 1
ATOM 794 C CA . ALA A 1 99 ? 0.727 -8.158 6.385 1.00 77.50 99 ALA A CA 1
ATOM 795 C C . ALA A 1 99 ? 1.664 -7.764 7.545 1.00 77.50 99 ALA A C 1
ATOM 797 O O . ALA A 1 99 ? 2.653 -7.081 7.308 1.00 77.50 99 ALA A O 1
ATOM 798 N N . VAL A 1 100 ? 1.372 -8.195 8.776 1.00 79.88 100 VAL A N 1
ATOM 799 C CA . VAL A 1 100 ? 2.051 -7.753 10.014 1.00 79.88 100 VAL A CA 1
ATOM 800 C C . VAL A 1 100 ? 2.575 -8.929 10.851 1.00 79.88 100 VAL A C 1
ATOM 802 O O . VAL A 1 100 ? 2.738 -8.840 12.070 1.00 79.88 100 VAL A O 1
ATOM 805 N N . LEU A 1 101 ? 2.848 -10.055 10.190 1.00 84.81 101 LEU A N 1
ATOM 806 C CA . LEU A 1 101 ? 3.564 -11.173 10.798 1.00 84.81 101 LEU A CA 1
ATOM 807 C C . LEU A 1 101 ? 5.016 -10.783 11.103 1.00 84.81 101 LEU A C 1
ATOM 809 O O . LEU A 1 101 ? 5.649 -10.069 10.319 1.00 84.81 101 LEU A O 1
ATOM 813 N N . LYS A 1 102 ? 5.574 -11.318 12.197 1.00 83.19 102 LYS A N 1
ATOM 814 C CA . LYS A 1 102 ? 6.975 -11.069 12.604 1.00 83.19 102 LYS A CA 1
ATOM 815 C C . LYS A 1 102 ? 7.978 -11.367 11.485 1.00 83.19 102 LYS A C 1
ATOM 817 O O . LYS A 1 102 ? 8.914 -10.606 11.266 1.00 83.19 102 LYS A O 1
ATOM 822 N N . THR A 1 103 ? 7.740 -12.433 10.722 1.00 81.62 103 THR A N 1
ATOM 823 C CA . THR A 1 103 ? 8.595 -12.830 9.594 1.00 81.62 103 THR A CA 1
ATOM 824 C C . THR A 1 103 ? 8.673 -11.753 8.511 1.00 81.62 103 THR A C 1
ATOM 826 O O . THR A 1 103 ? 9.762 -11.451 8.027 1.00 81.62 103 THR A O 1
ATOM 829 N N . LYS A 1 104 ? 7.544 -11.124 8.155 1.00 77.00 104 LYS A N 1
ATOM 830 C CA . LYS A 1 104 ? 7.517 -10.027 7.173 1.00 77.00 104 LYS A CA 1
ATOM 831 C C . LYS A 1 104 ? 8.151 -8.754 7.721 1.00 77.00 104 LYS A C 1
ATOM 833 O O . LYS A 1 104 ? 8.831 -8.043 6.983 1.00 77.00 104 LYS A O 1
ATOM 838 N N . TRP A 1 105 ? 7.961 -8.486 9.009 1.00 76.00 105 TRP A N 1
ATOM 839 C CA . TRP A 1 105 ? 8.575 -7.345 9.680 1.00 76.00 105 TRP A CA 1
ATOM 840 C C . TRP A 1 105 ? 10.104 -7.387 9.604 1.00 76.00 105 TRP A C 1
ATOM 842 O O . TRP A 1 105 ? 10.740 -6.414 9.195 1.00 76.00 105 TRP A O 1
ATOM 852 N N . ASP A 1 106 ? 10.702 -8.538 9.910 1.00 77.69 106 ASP A N 1
ATOM 853 C CA . ASP A 1 106 ? 12.154 -8.717 9.849 1.00 77.69 106 ASP A CA 1
ATOM 854 C C . ASP A 1 106 ? 12.720 -8.548 8.437 1.00 77.69 106 ASP A C 1
ATOM 856 O O . ASP A 1 106 ? 13.823 -8.025 8.271 1.00 77.69 106 ASP A O 1
ATOM 860 N N . GLN A 1 107 ? 11.962 -8.952 7.417 1.00 80.19 107 GLN A N 1
ATOM 861 C CA . GLN A 1 107 ? 12.330 -8.745 6.016 1.00 80.19 107 GLN A CA 1
ATOM 862 C C . GLN A 1 107 ? 12.281 -7.262 5.627 1.00 80.19 107 GLN A C 1
ATOM 864 O O . GLN A 1 107 ? 13.176 -6.769 4.940 1.00 80.19 107 GLN A O 1
ATOM 869 N N . ILE A 1 108 ? 11.257 -6.531 6.073 1.00 78.62 108 ILE A N 1
ATOM 870 C CA . ILE A 1 108 ? 11.096 -5.111 5.740 1.00 78.62 108 ILE A CA 1
ATOM 871 C C . ILE A 1 108 ? 12.184 -4.259 6.400 1.00 78.62 108 ILE A C 1
ATOM 873 O O . ILE A 1 108 ? 12.775 -3.413 5.737 1.00 78.62 108 ILE A O 1
ATOM 877 N N . ARG A 1 109 ? 12.559 -4.550 7.651 1.00 77.25 109 ARG A N 1
ATOM 878 C CA . ARG A 1 109 ? 13.671 -3.853 8.329 1.00 77.25 109 ARG A CA 1
ATOM 879 C C . ARG A 1 109 ? 15.029 -4.038 7.656 1.00 77.25 109 ARG A C 1
ATOM 881 O O . ARG A 1 109 ? 15.908 -3.201 7.814 1.00 77.25 109 ARG A O 1
ATOM 888 N N . LYS A 1 110 ? 15.208 -5.140 6.930 1.00 84.50 110 LYS A N 1
ATOM 889 C CA . LYS A 1 110 ? 16.436 -5.450 6.186 1.00 84.50 110 LYS A CA 1
ATOM 890 C C . LYS A 1 110 ? 16.331 -5.082 4.705 1.00 84.50 110 LYS A C 1
ATOM 892 O O . LYS A 1 110 ? 17.217 -5.446 3.937 1.00 84.50 110 LYS A O 1
ATOM 897 N N . SER A 1 111 ? 15.251 -4.409 4.302 1.00 87.88 111 SER A N 1
ATOM 898 C CA . SER A 1 111 ? 15.033 -4.046 2.906 1.00 87.88 111 SER A CA 1
ATOM 899 C C . SER A 1 111 ? 16.046 -3.004 2.448 1.00 87.88 111 SER A C 1
ATOM 901 O O . SER A 1 111 ? 16.327 -2.014 3.120 1.00 87.88 111 SER A O 1
ATOM 903 N N . THR A 1 112 ? 16.590 -3.260 1.272 1.00 93.00 112 THR A N 1
ATOM 904 C CA . THR A 1 112 ? 17.496 -2.386 0.543 1.00 93.00 112 THR A CA 1
ATOM 905 C C . THR A 1 112 ? 16.714 -1.461 -0.386 1.00 93.00 112 THR A C 1
ATOM 907 O O . THR A 1 112 ? 15.527 -1.661 -0.658 1.00 93.00 112 THR A O 1
ATOM 910 N N . LEU A 1 113 ? 17.409 -0.486 -0.972 1.00 94.38 113 LEU A N 1
ATOM 911 C CA . LEU A 1 113 ? 16.840 0.351 -2.024 1.00 94.38 113 LEU A CA 1
ATOM 912 C C . LEU A 1 113 ? 16.307 -0.487 -3.206 1.00 94.38 113 LEU A C 1
ATOM 914 O O . LEU A 1 113 ? 15.245 -0.193 -3.753 1.00 94.38 113 LEU A O 1
ATOM 918 N N . GLN A 1 114 ? 16.985 -1.583 -3.560 1.00 95.81 114 GLN A N 1
ATOM 919 C CA . GLN A 1 114 ? 16.523 -2.500 -4.605 1.00 95.81 114 GLN A CA 1
ATOM 920 C C . GLN A 1 114 ? 15.204 -3.201 -4.231 1.00 95.81 114 GLN A C 1
ATOM 922 O O . GLN A 1 114 ? 14.350 -3.396 -5.098 1.00 95.81 114 GLN A O 1
ATOM 927 N N . ASP A 1 115 ? 14.998 -3.536 -2.956 1.00 93.56 115 ASP A N 1
ATOM 928 C CA . ASP A 1 115 ? 13.744 -4.142 -2.493 1.00 93.56 115 ASP A CA 1
ATOM 929 C C . ASP A 1 115 ? 12.577 -3.148 -2.589 1.00 93.56 115 ASP A C 1
ATOM 931 O O . ASP A 1 115 ? 11.471 -3.512 -2.997 1.00 93.56 115 ASP A O 1
ATOM 935 N N . PHE A 1 116 ? 12.812 -1.868 -2.283 1.00 94.81 116 PHE A N 1
ATOM 936 C CA . PHE A 1 116 ? 11.804 -0.818 -2.461 1.00 94.81 116 PHE A CA 1
ATOM 937 C C . PHE A 1 116 ? 11.480 -0.565 -3.935 1.00 94.81 116 PHE A C 1
ATOM 939 O O . PHE A 1 116 ? 10.302 -0.429 -4.282 1.00 94.81 116 PHE A O 1
ATOM 946 N N . TYR A 1 117 ? 12.492 -0.584 -4.807 1.00 97.44 117 TYR A N 1
ATOM 947 C CA . TYR A 1 117 ? 12.298 -0.514 -6.255 1.00 97.44 117 TYR A CA 1
ATOM 948 C C . TYR A 1 117 ? 11.405 -1.653 -6.748 1.00 97.44 117 TYR A C 1
ATOM 950 O O . TYR A 1 117 ? 10.412 -1.411 -7.436 1.00 97.44 117 TYR A O 1
ATOM 958 N N . GLN A 1 118 ? 11.710 -2.891 -6.347 1.00 95.62 118 GLN A N 1
ATOM 959 C CA . GLN A 1 118 ? 10.913 -4.061 -6.704 1.00 95.62 118 GLN A CA 1
ATOM 960 C C . GLN A 1 118 ? 9.462 -3.920 -6.222 1.00 95.62 118 GLN A C 1
ATOM 962 O O . GLN A 1 118 ? 8.538 -4.122 -7.008 1.00 95.62 118 GLN A O 1
ATOM 967 N N . ARG A 1 119 ? 9.235 -3.530 -4.961 1.00 92.75 119 ARG A N 1
ATOM 968 C CA . ARG A 1 119 ? 7.880 -3.361 -4.400 1.00 92.75 119 ARG A CA 1
ATOM 969 C C . ARG A 1 119 ? 7.059 -2.326 -5.171 1.00 92.75 119 ARG A C 1
ATOM 971 O O . ARG A 1 119 ? 5.902 -2.585 -5.507 1.00 92.75 119 ARG A O 1
ATOM 978 N N . LEU A 1 120 ? 7.644 -1.169 -5.486 1.00 95.31 120 LEU A N 1
ATOM 979 C CA . LEU A 1 120 ? 6.973 -0.133 -6.278 1.00 95.31 120 LEU A CA 1
ATOM 980 C C . LEU A 1 120 ? 6.764 -0.569 -7.737 1.00 95.31 120 LEU A C 1
ATOM 982 O O . LEU A 1 120 ? 5.701 -0.312 -8.302 1.00 95.31 120 LEU A O 1
ATOM 986 N N . GLY A 1 121 ? 7.719 -1.290 -8.327 1.00 96.56 121 GLY A N 1
ATOM 987 C CA . GLY A 1 121 ? 7.603 -1.854 -9.672 1.00 96.56 121 GLY A CA 1
ATOM 988 C C . GLY A 1 121 ? 6.465 -2.871 -9.782 1.00 96.56 121 GLY A C 1
ATOM 989 O O . GLY A 1 121 ? 5.628 -2.772 -10.681 1.00 96.56 121 GLY A O 1
ATOM 990 N N . ILE A 1 122 ? 6.370 -3.798 -8.826 1.00 94.12 122 ILE A N 1
ATOM 991 C CA . ILE A 1 122 ? 5.270 -4.767 -8.740 1.00 94.12 122 ILE A CA 1
ATOM 992 C C . ILE A 1 122 ? 3.936 -4.049 -8.505 1.00 94.12 122 ILE A C 1
ATOM 994 O O . ILE A 1 122 ? 2.940 -4.388 -9.145 1.00 94.12 122 ILE A O 1
ATOM 998 N N . SER A 1 123 ? 3.914 -3.004 -7.669 1.00 92.31 123 SER A N 1
ATOM 999 C CA . SER A 1 123 ? 2.725 -2.165 -7.477 1.00 92.31 123 SER A CA 1
ATOM 1000 C C . SER A 1 123 ? 2.241 -1.561 -8.801 1.00 92.31 123 SER A C 1
ATOM 1002 O O . SER A 1 123 ? 1.066 -1.703 -9.138 1.00 92.31 123 SER A O 1
ATOM 1004 N N . ILE A 1 124 ? 3.136 -0.988 -9.619 1.00 95.69 124 ILE A N 1
ATOM 1005 C CA . ILE A 1 124 ? 2.810 -0.478 -10.966 1.00 95.69 124 ILE A CA 1
ATOM 1006 C C . ILE A 1 124 ? 2.277 -1.596 -11.876 1.00 95.69 124 ILE A C 1
ATOM 1008 O O . ILE A 1 124 ? 1.282 -1.401 -12.584 1.00 95.69 124 ILE A O 1
ATOM 1012 N N . ILE A 1 125 ? 2.899 -2.780 -11.853 1.00 95.06 125 ILE A N 1
ATOM 1013 C CA . ILE A 1 125 ? 2.444 -3.943 -12.630 1.00 95.06 125 ILE A CA 1
ATOM 1014 C C . ILE A 1 125 ? 1.018 -4.336 -12.225 1.00 95.06 125 ILE A C 1
ATOM 1016 O O . ILE A 1 125 ? 0.189 -4.552 -13.109 1.00 95.06 125 ILE A O 1
ATOM 1020 N N . ALA A 1 126 ? 0.700 -4.355 -10.932 1.00 91.62 126 ALA A N 1
ATOM 1021 C CA . ALA A 1 126 ? -0.589 -4.793 -10.397 1.00 91.62 126 ALA A CA 1
ATOM 1022 C C . ALA A 1 126 ? -1.738 -3.781 -10.572 1.00 91.62 126 ALA A C 1
ATOM 1024 O O . ALA A 1 126 ? -2.910 -4.143 -10.446 1.00 91.62 126 ALA A O 1
ATOM 1025 N N . GLN A 1 127 ? -1.446 -2.517 -10.902 1.00 90.75 127 GLN A N 1
ATOM 1026 C CA . GLN A 1 127 ? -2.478 -1.487 -11.068 1.00 90.75 127 GLN A CA 1
ATOM 1027 C C . GLN A 1 127 ? -3.556 -1.910 -12.078 1.00 90.75 127 GLN A C 1
ATOM 1029 O O . GLN A 1 127 ? -3.257 -2.248 -13.225 1.00 90.75 127 GLN A O 1
ATOM 1034 N N . GLN A 1 128 ? -4.823 -1.815 -11.671 1.00 87.62 128 GLN A N 1
ATOM 1035 C CA . GLN A 1 128 ? -5.999 -2.041 -12.521 1.00 87.62 128 GLN A CA 1
ATOM 1036 C C . GLN A 1 128 ? -6.082 -3.431 -13.198 1.00 87.62 128 GLN A C 1
ATOM 1038 O O . GLN A 1 128 ? -6.740 -3.553 -14.229 1.00 87.62 128 GLN A O 1
ATOM 1043 N N . ILE A 1 129 ? -5.457 -4.485 -12.655 1.00 86.81 129 ILE A N 1
ATOM 1044 C CA . ILE A 1 129 ? -5.542 -5.857 -13.207 1.00 86.81 129 ILE A CA 1
ATOM 1045 C C . ILE A 1 129 ? -5.575 -6.915 -12.120 1.00 86.81 129 ILE A C 1
ATOM 1047 O O . ILE A 1 129 ? -5.019 -6.676 -11.065 1.00 86.81 129 ILE A O 1
ATOM 1051 N N . SER A 1 130 ? -6.151 -8.089 -12.353 1.00 85.38 130 SER A N 1
ATOM 1052 C CA . SER A 1 130 ? -6.281 -9.123 -11.321 1.00 85.38 130 SER A CA 1
ATOM 1053 C C . SER A 1 130 ? -4.990 -9.471 -10.573 1.00 85.38 130 SER A C 1
ATOM 1055 O O . SER A 1 130 ? -3.904 -9.384 -11.146 1.00 85.38 130 SER A O 1
ATOM 1057 N N . GLY A 1 131 ? -5.086 -9.923 -9.318 1.00 81.62 131 GLY A N 1
ATOM 1058 C CA . GLY A 1 131 ? -3.901 -10.374 -8.567 1.00 81.62 131 GLY A CA 1
ATOM 1059 C C . GLY A 1 131 ? -3.199 -11.544 -9.273 1.00 81.62 131 GLY A C 1
ATOM 1060 O O . GLY A 1 131 ? -1.974 -11.607 -9.366 1.00 81.62 131 GLY A O 1
ATOM 1061 N N . SER A 1 132 ? -3.987 -12.437 -9.880 1.00 86.56 132 SER A N 1
ATOM 1062 C CA . SER A 1 132 ? -3.490 -13.537 -10.714 1.00 86.56 132 SER A CA 1
ATOM 1063 C C . SER A 1 132 ? -2.825 -13.059 -12.013 1.00 86.56 132 SER A C 1
ATOM 1065 O O . SER A 1 132 ? -1.784 -13.598 -12.397 1.00 86.56 132 SER A O 1
ATOM 1067 N N . ALA A 1 133 ? -3.369 -12.034 -12.676 1.00 90.12 133 ALA A N 1
ATOM 1068 C CA . ALA A 1 133 ? -2.776 -11.446 -13.874 1.00 90.12 133 ALA A CA 1
ATOM 1069 C C . ALA A 1 133 ? -1.494 -10.688 -13.537 1.00 90.12 133 ALA A C 1
ATOM 1071 O O . ALA A 1 133 ? -0.511 -10.835 -14.259 1.00 90.12 133 ALA A O 1
ATOM 1072 N N . ALA A 1 134 ? -1.473 -9.941 -12.430 1.00 92.31 134 ALA A N 1
ATOM 1073 C CA . ALA A 1 134 ? -0.286 -9.256 -11.936 1.00 92.31 134 ALA A CA 1
ATOM 1074 C C . ALA A 1 134 ? 0.866 -10.246 -11.728 1.00 92.31 134 ALA A C 1
ATOM 1076 O O . ALA A 1 134 ? 1.920 -10.069 -12.333 1.00 92.31 134 ALA A O 1
ATOM 1077 N N . ARG A 1 135 ? 0.622 -11.353 -11.009 1.00 93.06 135 ARG A N 1
ATOM 1078 C CA . ARG A 1 135 ? 1.607 -12.435 -10.826 1.00 93.06 135 ARG A CA 1
ATOM 1079 C C . ARG A 1 135 ? 2.050 -13.065 -12.148 1.00 93.06 135 ARG A C 1
ATOM 1081 O O . ARG A 1 135 ? 3.219 -13.402 -12.316 1.00 93.06 135 ARG A O 1
ATOM 1088 N N . SER A 1 136 ? 1.135 -13.249 -13.103 1.00 96.94 136 SER A N 1
ATOM 1089 C CA . SER A 1 136 ? 1.481 -13.790 -14.425 1.00 96.94 136 SER A CA 1
ATOM 1090 C C . SER A 1 136 ? 2.410 -12.853 -15.205 1.00 96.94 136 SER A C 1
ATOM 1092 O O . SER A 1 136 ? 3.385 -13.312 -15.800 1.00 96.94 136 SER A O 1
ATOM 1094 N N . ILE A 1 137 ? 2.129 -11.547 -15.187 1.00 97.00 137 ILE A N 1
ATOM 1095 C CA . ILE A 1 137 ? 2.950 -10.530 -15.854 1.00 97.00 137 ILE A CA 1
ATOM 1096 C C . ILE A 1 137 ? 4.305 -10.401 -15.158 1.00 97.00 137 ILE A C 1
ATOM 1098 O O . ILE A 1 137 ? 5.327 -10.414 -15.835 1.00 97.00 137 ILE A O 1
ATOM 1102 N N . GLU A 1 138 ? 4.329 -10.344 -13.827 1.00 96.38 138 GLU A N 1
ATOM 1103 C CA . GLU A 1 138 ? 5.557 -10.300 -13.030 1.00 96.38 138 GLU A CA 1
ATOM 1104 C C . GLU A 1 138 ? 6.487 -11.474 -13.363 1.00 96.38 138 GLU A C 1
ATOM 1106 O O . GLU A 1 138 ? 7.645 -11.255 -13.710 1.00 96.38 138 GLU A O 1
ATOM 1111 N N . LYS A 1 139 ? 5.970 -12.712 -13.378 1.00 97.00 139 LYS A N 1
ATOM 1112 C CA . LYS A 1 139 ? 6.753 -13.901 -13.759 1.00 97.00 139 LYS A CA 1
ATOM 1113 C C . LYS A 1 139 ? 7.363 -13.780 -15.156 1.00 97.00 139 LYS A C 1
ATOM 1115 O O . LYS A 1 139 ? 8.510 -14.166 -15.357 1.00 97.00 139 LYS A O 1
ATOM 1120 N N . LYS A 1 140 ? 6.620 -13.234 -16.125 1.00 97.81 140 LYS A N 1
ATOM 1121 C CA . LYS A 1 140 ? 7.126 -13.008 -17.490 1.00 97.81 140 LYS A CA 1
ATOM 1122 C C . LYS A 1 140 ? 8.189 -11.910 -17.536 1.00 97.81 140 LYS A C 1
ATOM 1124 O O . LYS A 1 140 ? 9.146 -12.050 -18.287 1.00 97.81 140 LYS A O 1
ATOM 1129 N N . VAL A 1 141 ? 8.035 -10.846 -16.747 1.00 96.88 141 VAL A N 1
ATOM 1130 C CA . VAL A 1 141 ? 9.040 -9.777 -16.618 1.00 96.88 141 VAL A CA 1
ATOM 1131 C C . VAL A 1 141 ? 10.325 -10.321 -16.010 1.00 96.88 141 VAL A C 1
ATOM 1133 O O . VAL A 1 141 ? 11.393 -10.066 -16.550 1.00 96.88 141 VAL A O 1
ATOM 1136 N N . ILE A 1 142 ? 10.233 -11.107 -14.937 1.00 97.00 142 ILE A N 1
ATOM 1137 C CA . ILE A 1 142 ? 11.388 -11.758 -14.310 1.00 97.00 142 ILE A CA 1
ATOM 1138 C C . ILE A 1 142 ? 12.061 -12.720 -15.294 1.00 97.00 142 ILE A C 1
ATOM 1140 O O . ILE A 1 142 ? 13.274 -12.681 -15.446 1.00 97.00 142 ILE A O 1
ATOM 1144 N N . ALA A 1 143 ? 11.294 -13.533 -16.023 1.00 96.69 143 ALA A N 1
ATOM 1145 C CA . ALA A 1 143 ? 11.858 -14.448 -17.014 1.00 96.69 143 ALA A CA 1
ATOM 1146 C C . ALA A 1 143 ? 12.575 -13.726 -18.171 1.00 96.69 143 ALA A C 1
ATOM 1148 O O . ALA A 1 143 ? 13.533 -14.259 -18.723 1.00 96.69 143 ALA A O 1
ATOM 1149 N N . LEU A 1 144 ? 12.106 -12.532 -18.549 1.00 95.88 144 LEU A N 1
ATOM 1150 C CA . LEU A 1 144 ? 12.696 -11.735 -19.624 1.00 95.88 144 LEU A CA 1
ATOM 1151 C C . LEU A 1 144 ? 13.898 -10.902 -19.148 1.00 95.88 144 LEU A C 1
ATOM 1153 O O . LEU A 1 144 ? 14.888 -10.788 -19.864 1.00 95.88 144 LEU A O 1
ATOM 1157 N N . LEU A 1 145 ? 13.787 -10.271 -17.976 1.00 95.69 145 LEU A N 1
ATOM 1158 C CA . LEU A 1 145 ? 14.662 -9.179 -17.536 1.00 95.69 145 LEU A CA 1
ATOM 1159 C C . LEU A 1 145 ? 15.366 -9.446 -16.204 1.00 95.69 145 LEU A C 1
ATOM 1161 O O . LEU A 1 145 ? 16.291 -8.707 -15.865 1.00 95.69 145 LEU A O 1
ATOM 1165 N N . GLY A 1 146 ? 14.956 -10.465 -15.453 1.00 90.50 146 GLY A N 1
ATOM 1166 C CA . GLY A 1 146 ? 15.511 -10.804 -14.145 1.00 90.50 146 GLY A CA 1
ATOM 1167 C C . GLY A 1 146 ? 16.988 -11.191 -14.176 1.00 90.50 146 GLY A C 1
ATOM 1168 O O . GLY A 1 146 ? 17.644 -11.183 -15.223 1.00 90.50 146 GLY A O 1
ATOM 1169 N N . ASP A 1 147 ? 17.539 -11.464 -12.999 1.00 88.31 147 ASP A N 1
ATOM 1170 C CA . ASP A 1 147 ? 18.886 -12.022 -12.868 1.00 88.31 147 ASP A CA 1
ATOM 1171 C C . ASP A 1 147 ? 18.879 -13.559 -12.969 1.00 88.31 147 ASP A C 1
ATOM 1173 O O . ASP A 1 147 ? 17.826 -14.198 -13.046 1.00 88.31 147 ASP A O 1
ATOM 1177 N N . ASP A 1 148 ? 20.066 -14.166 -12.941 1.00 86.19 148 ASP A N 1
ATOM 1178 C CA . ASP A 1 148 ? 20.226 -15.625 -13.009 1.00 86.19 148 ASP A CA 1
ATOM 1179 C C . ASP A 1 148 ? 19.623 -16.359 -11.794 1.00 86.19 148 ASP A C 1
ATOM 1181 O O . ASP A 1 148 ? 19.459 -17.580 -11.821 1.00 86.19 148 ASP A O 1
ATOM 1185 N N . GLN A 1 149 ? 19.283 -15.631 -10.724 1.00 88.44 149 GLN A N 1
ATOM 1186 C CA . GLN A 1 149 ? 18.611 -16.155 -9.533 1.00 88.44 149 GLN A CA 1
ATOM 1187 C C . GLN A 1 149 ? 17.081 -16.045 -9.635 1.00 88.44 149 GLN A C 1
ATOM 1189 O O . GLN A 1 149 ? 16.383 -16.431 -8.698 1.00 88.44 149 GLN A O 1
ATOM 1194 N N . GLY A 1 150 ? 16.548 -15.532 -10.749 1.00 89.88 150 GLY A N 1
ATOM 1195 C CA . GLY A 1 150 ? 15.115 -15.329 -10.937 1.00 89.88 150 GLY A CA 1
ATOM 1196 C C . GLY A 1 150 ? 14.553 -14.181 -10.099 1.00 89.88 150 GLY A C 1
ATOM 1197 O O . GLY A 1 150 ? 13.368 -14.192 -9.769 1.00 89.88 150 GLY A O 1
ATOM 1198 N N . LYS A 1 151 ? 15.377 -13.195 -9.730 1.00 91.31 151 LYS A N 1
ATOM 1199 C CA . LYS A 1 151 ? 14.918 -11.994 -9.024 1.00 91.31 151 LYS A CA 1
ATOM 1200 C C . LYS A 1 151 ? 14.449 -10.923 -9.999 1.00 91.31 151 LYS A C 1
ATOM 1202 O O . LYS A 1 151 ? 14.809 -10.910 -11.177 1.00 91.31 151 LYS A O 1
ATOM 1207 N N . PHE A 1 152 ? 13.641 -10.000 -9.482 1.00 94.38 152 PHE A N 1
ATOM 1208 C CA . PHE A 1 152 ? 13.197 -8.823 -10.223 1.00 94.38 152 PHE A CA 1
ATOM 1209 C C . PHE A 1 152 ? 14.406 -8.015 -10.736 1.00 94.38 152 PHE A C 1
ATOM 1211 O O . PHE A 1 152 ? 15.390 -7.885 -10.003 1.00 94.38 152 PHE A O 1
A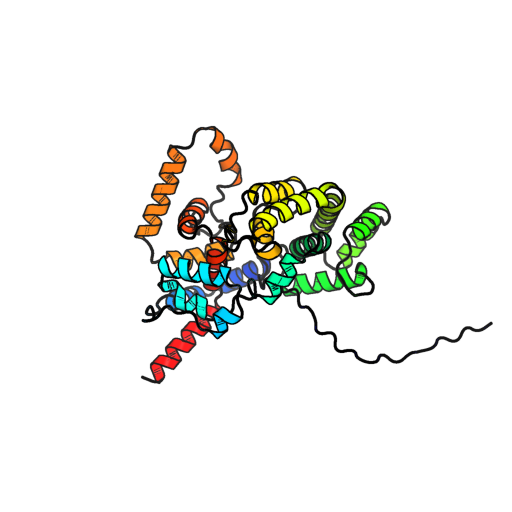TOM 1218 N N . PRO A 1 153 ? 14.372 -7.476 -11.973 1.00 96.44 153 PRO A N 1
ATOM 1219 C CA . PRO A 1 153 ? 15.505 -6.742 -12.535 1.00 96.44 153 PRO A CA 1
ATOM 1220 C C . PRO A 1 153 ? 15.946 -5.580 -11.639 1.00 96.44 153 PRO A C 1
ATOM 1222 O O . PRO A 1 153 ? 15.113 -4.864 -11.077 1.00 96.44 153 PRO A O 1
ATOM 1225 N N . SER A 1 154 ? 17.260 -5.357 -11.534 1.00 97.62 154 SER A N 1
ATOM 1226 C CA . SER A 1 154 ? 17.772 -4.229 -10.754 1.00 97.62 154 SER A CA 1
ATOM 1227 C C . SER A 1 154 ? 17.451 -2.887 -11.406 1.00 97.62 154 SER A C 1
ATOM 1229 O O . SER A 1 154 ? 17.383 -2.797 -12.635 1.00 97.62 154 SER A O 1
ATOM 1231 N N . TYR A 1 155 ? 17.281 -1.827 -10.609 1.00 98.00 155 TYR A N 1
ATOM 1232 C CA . TYR A 1 155 ? 17.063 -0.487 -11.173 1.00 98.00 155 TYR A CA 1
ATOM 1233 C C . TYR A 1 155 ? 18.257 -0.035 -12.029 1.00 98.00 155 TYR A C 1
ATOM 1235 O O . TYR A 1 155 ? 18.055 0.588 -13.063 1.00 98.00 155 TYR A O 1
ATOM 1243 N N . ILE A 1 156 ? 19.487 -0.436 -11.685 1.00 97.62 156 ILE A N 1
ATOM 1244 C CA . ILE A 1 156 ? 20.683 -0.178 -12.506 1.00 97.62 156 ILE A CA 1
ATOM 1245 C C . ILE A 1 156 ? 20.595 -0.885 -13.866 1.00 97.62 156 ILE A C 1
ATOM 1247 O O . ILE A 1 156 ? 20.762 -0.240 -14.899 1.00 97.62 156 ILE A O 1
ATOM 1251 N N . LYS A 1 157 ? 20.267 -2.187 -13.884 1.00 97.06 157 LYS A N 1
ATOM 1252 C CA . LYS A 1 157 ? 20.106 -2.959 -15.128 1.00 97.06 157 LYS A CA 1
ATOM 1253 C C . LYS A 1 157 ? 18.997 -2.373 -15.998 1.00 97.06 157 LYS A C 1
ATOM 1255 O O . LYS A 1 157 ? 19.182 -2.193 -17.196 1.00 97.06 157 LYS A O 1
ATOM 1260 N N . MET A 1 158 ? 17.850 -2.047 -15.402 1.00 98.19 158 MET A N 1
ATOM 1261 C CA . MET A 1 158 ? 16.745 -1.425 -16.137 1.00 98.19 158 MET A CA 1
ATOM 1262 C C . MET A 1 158 ? 17.147 -0.074 -16.720 1.00 98.19 158 MET A C 1
ATOM 1264 O O . MET A 1 158 ? 16.786 0.229 -17.851 1.00 98.19 158 MET A O 1
ATOM 1268 N N . ASN A 1 159 ? 17.920 0.722 -15.982 1.00 98.31 159 ASN A N 1
ATOM 1269 C CA . ASN A 1 159 ? 18.357 2.034 -16.434 1.00 98.31 159 ASN A CA 1
ATOM 1270 C C . ASN A 1 159 ? 19.316 1.946 -17.626 1.00 98.31 159 ASN A C 1
ATOM 1272 O O . ASN A 1 159 ? 19.213 2.744 -18.555 1.00 98.31 159 ASN A O 1
ATOM 1276 N N . GLU A 1 160 ? 20.214 0.960 -17.623 1.00 98.00 160 GLU A N 1
ATOM 1277 C CA . GLU A 1 160 ? 21.049 0.646 -18.780 1.00 98.00 160 GLU A CA 1
ATOM 1278 C C . GLU A 1 160 ? 20.188 0.239 -19.980 1.00 98.00 160 GLU A C 1
ATOM 1280 O O . GLU A 1 160 ? 20.314 0.840 -21.046 1.00 98.00 160 GLU A O 1
ATOM 1285 N N . LEU A 1 161 ? 19.268 -0.715 -19.798 1.00 97.69 161 LEU A N 1
ATOM 1286 C CA . LEU A 1 161 ? 18.408 -1.219 -20.871 1.00 97.69 161 LEU A CA 1
ATOM 1287 C C . LEU A 1 161 ? 17.535 -0.120 -21.487 1.00 97.69 161 LEU A C 1
ATOM 1289 O O . LEU A 1 161 ? 17.465 -0.026 -22.707 1.00 97.69 161 LEU A O 1
ATOM 1293 N N . PHE A 1 162 ? 16.925 0.756 -20.681 1.00 97.88 162 PHE A N 1
ATOM 1294 C CA . PHE A 1 162 ? 16.138 1.886 -21.197 1.00 97.88 162 PHE A CA 1
ATOM 1295 C C . PHE A 1 162 ? 16.963 2.864 -22.044 1.00 97.88 162 PHE A C 1
ATOM 1297 O O . PHE A 1 162 ? 16.411 3.523 -22.924 1.00 97.88 162 PHE A O 1
ATOM 1304 N N . ARG A 1 163 ? 18.280 2.951 -21.822 1.00 96.56 163 ARG A N 1
ATOM 1305 C CA . ARG A 1 163 ? 19.172 3.830 -22.594 1.00 96.56 163 ARG A CA 1
ATOM 1306 C C . ARG A 1 163 ? 19.768 3.167 -23.828 1.00 96.56 163 ARG A C 1
ATOM 1308 O O . ARG A 1 163 ? 20.040 3.865 -24.804 1.00 96.56 163 ARG A O 1
ATOM 1315 N N . THR A 1 164 ? 20.027 1.863 -23.779 1.00 97.50 164 THR A N 1
ATOM 1316 C CA . THR A 1 164 ? 20.804 1.158 -24.811 1.00 97.50 164 THR A CA 1
ATOM 1317 C C . THR A 1 164 ? 19.944 0.310 -25.742 1.00 97.50 164 THR A C 1
ATOM 1319 O O . THR A 1 164 ? 20.260 0.210 -26.929 1.00 97.50 164 THR A O 1
ATOM 1322 N N . ASP A 1 165 ? 18.839 -0.252 -25.251 1.00 97.00 165 ASP A N 1
ATOM 1323 C CA . ASP A 1 165 ? 17.946 -1.122 -26.011 1.00 97.00 165 ASP A CA 1
ATOM 1324 C C . ASP A 1 165 ? 16.670 -0.369 -26.415 1.00 97.00 165 ASP A C 1
ATOM 1326 O O . ASP A 1 165 ? 15.778 -0.107 -25.609 1.00 97.00 165 ASP A O 1
ATOM 1330 N N . LYS A 1 166 ? 16.558 -0.038 -27.706 1.00 94.81 166 LYS A N 1
ATOM 1331 C CA . LYS A 1 166 ? 15.393 0.674 -28.258 1.00 94.81 166 LYS A CA 1
ATOM 1332 C C . LYS A 1 166 ? 14.111 -0.163 -28.230 1.00 94.81 166 LYS A C 1
ATOM 1334 O O . LYS A 1 166 ? 13.021 0.409 -28.239 1.00 94.81 166 LYS A O 1
ATOM 1339 N N . ASP A 1 167 ? 14.232 -1.487 -28.178 1.00 96.69 167 ASP A N 1
ATOM 1340 C CA . ASP A 1 167 ? 13.110 -2.420 -28.216 1.00 96.69 167 ASP A CA 1
ATOM 1341 C C . ASP A 1 167 ? 12.688 -2.887 -26.817 1.00 96.69 167 ASP A C 1
ATOM 1343 O O . ASP A 1 167 ? 11.679 -3.584 -26.688 1.00 96.69 167 ASP A O 1
ATOM 1347 N N . ILE A 1 168 ? 13.367 -2.451 -25.748 1.00 97.75 168 ILE A N 1
ATOM 1348 C CA . ILE A 1 168 ? 13.080 -2.889 -24.374 1.00 97.75 168 ILE A CA 1
ATOM 1349 C C . ILE A 1 168 ? 11.613 -2.692 -23.982 1.00 97.75 168 ILE A C 1
ATOM 1351 O O . ILE A 1 168 ? 10.972 -3.614 -23.474 1.00 97.75 168 ILE A O 1
ATOM 1355 N N . LYS A 1 169 ? 11.027 -1.526 -24.281 1.00 97.38 169 LYS A N 1
ATOM 1356 C CA . LYS A 1 169 ? 9.609 -1.255 -23.998 1.00 97.38 169 LYS A CA 1
ATOM 1357 C C . LYS A 1 169 ? 8.693 -2.150 -24.832 1.00 97.38 169 LYS A C 1
ATOM 1359 O O . LYS A 1 169 ? 7.654 -2.585 -24.339 1.00 97.38 169 LYS A O 1
ATOM 1364 N N . THR A 1 170 ? 9.062 -2.460 -26.075 1.00 97.44 170 THR A N 1
ATOM 1365 C CA . THR A 1 170 ? 8.326 -3.412 -26.921 1.00 97.44 170 THR A CA 1
ATOM 1366 C C . THR A 1 170 ? 8.373 -4.812 -26.313 1.00 97.44 170 THR A C 1
ATOM 1368 O O . THR A 1 170 ? 7.327 -5.444 -26.163 1.00 97.44 170 THR A O 1
ATOM 1371 N N . ASN A 1 171 ? 9.543 -5.255 -25.856 1.00 97.25 171 ASN A N 1
ATOM 1372 C CA . ASN A 1 171 ? 9.732 -6.547 -25.201 1.00 97.25 171 ASN A CA 1
ATOM 1373 C C . ASN A 1 171 ? 8.933 -6.639 -23.892 1.00 97.25 171 ASN A C 1
ATOM 1375 O O . ASN A 1 171 ? 8.185 -7.596 -23.701 1.00 97.25 171 ASN A O 1
ATOM 1379 N N . MET A 1 172 ? 8.959 -5.607 -23.043 1.00 97.94 172 MET A N 1
ATOM 1380 C CA . MET A 1 172 ? 8.132 -5.538 -21.827 1.00 97.94 172 MET A CA 1
ATOM 1381 C C . MET A 1 172 ? 6.632 -5.658 -22.126 1.00 97.94 172 MET A C 1
ATOM 1383 O O . MET A 1 172 ? 5.884 -6.288 -21.376 1.00 97.94 172 MET A O 1
ATOM 1387 N N . ARG A 1 173 ? 6.163 -5.104 -23.249 1.00 98.06 173 ARG A N 1
ATOM 1388 C CA . ARG A 1 173 ? 4.760 -5.248 -23.663 1.00 98.06 173 ARG A CA 1
ATOM 1389 C C . ARG A 1 173 ? 4.401 -6.684 -24.033 1.00 98.06 173 ARG A C 1
ATOM 1391 O O . ARG A 1 173 ? 3.271 -7.091 -23.771 1.00 98.06 173 ARG A O 1
ATOM 1398 N N . THR A 1 174 ? 5.338 -7.473 -24.564 1.00 97.50 174 THR A N 1
ATOM 1399 C CA . THR A 1 174 ? 5.107 -8.911 -24.819 1.00 97.50 174 THR A CA 1
ATOM 1400 C C . THR A 1 174 ? 4.867 -9.704 -23.528 1.00 97.50 174 THR A C 1
ATOM 1402 O O . THR A 1 174 ? 4.136 -10.695 -23.540 1.00 97.50 174 THR A O 1
ATOM 1405 N N . CYS A 1 175 ? 5.369 -9.219 -22.384 1.00 97.31 175 CYS A N 1
ATOM 1406 C CA . CYS A 1 175 ? 5.068 -9.780 -21.064 1.00 97.31 175 CYS A CA 1
ATOM 1407 C C . CYS A 1 175 ? 3.637 -9.468 -20.584 1.00 97.31 175 CYS A C 1
ATOM 1409 O O . CYS A 1 175 ? 3.166 -10.100 -19.639 1.00 97.31 175 CYS A O 1
ATOM 1411 N N . GLY A 1 176 ? 2.931 -8.530 -21.227 1.00 96.75 176 GLY A N 1
ATOM 1412 C CA . GLY A 1 176 ? 1.571 -8.106 -20.876 1.00 96.75 176 GLY A CA 1
ATOM 1413 C C . GLY A 1 176 ? 1.474 -6.707 -20.262 1.00 96.75 176 GLY A C 1
ATOM 1414 O O . GLY A 1 176 ? 0.388 -6.306 -19.839 1.00 96.75 176 GLY A O 1
ATOM 1415 N N . LEU A 1 177 ? 2.570 -5.940 -20.207 1.00 97.25 177 LEU A N 1
ATOM 1416 C CA . LEU A 1 177 ? 2.515 -4.551 -19.750 1.00 97.25 177 LEU A CA 1
ATOM 1417 C C . LEU A 1 177 ? 1.841 -3.649 -20.787 1.00 97.25 177 LEU A C 1
ATOM 1419 O O . LEU A 1 177 ? 2.033 -3.783 -21.996 1.00 97.25 177 LEU A O 1
ATOM 1423 N N . SER A 1 178 ? 1.077 -2.669 -20.301 1.00 97.19 178 SER A N 1
ATOM 1424 C CA . SER A 1 178 ? 0.585 -1.583 -21.146 1.00 97.19 178 SER A CA 1
ATOM 1425 C C . SER A 1 178 ? 1.705 -0.588 -21.455 1.00 97.19 178 SER A C 1
ATOM 1427 O O . SER A 1 178 ? 2.706 -0.517 -20.741 1.00 97.19 178 SER A O 1
ATOM 1429 N N . VAL A 1 179 ? 1.502 0.242 -22.482 1.00 96.81 179 VAL A N 1
ATOM 1430 C CA . VAL A 1 179 ? 2.431 1.335 -22.831 1.00 96.81 179 VAL A CA 1
ATOM 1431 C C . VAL A 1 179 ? 2.703 2.229 -21.626 1.00 96.81 179 VAL A C 1
ATOM 1433 O O . VAL A 1 179 ? 3.852 2.430 -21.254 1.00 96.81 179 VAL A O 1
ATOM 1436 N N . ARG A 1 180 ? 1.637 2.668 -20.945 1.00 97.50 180 ARG A N 1
ATOM 1437 C CA . ARG A 1 180 ? 1.755 3.532 -19.766 1.00 97.50 180 ARG A CA 1
ATOM 1438 C C . ARG A 1 180 ? 2.534 2.876 -18.634 1.00 97.50 180 ARG A C 1
ATOM 1440 O O . ARG A 1 180 ? 3.347 3.543 -18.016 1.00 97.50 180 ARG A O 1
ATOM 1447 N N . LYS A 1 181 ? 2.322 1.581 -18.373 1.00 97.19 181 LYS A N 1
ATOM 1448 C CA . LYS A 1 181 ? 3.078 0.870 -17.331 1.00 97.19 181 LYS A CA 1
ATOM 1449 C C . LYS A 1 181 ? 4.565 0.767 -17.675 1.00 97.19 181 LYS A C 1
ATOM 1451 O O . LYS A 1 181 ? 5.380 0.841 -16.766 1.00 97.19 181 LYS A O 1
ATOM 1456 N N . CYS A 1 182 ? 4.925 0.661 -18.956 1.00 98.19 182 CYS A N 1
ATOM 1457 C CA . CYS A 1 182 ? 6.329 0.725 -19.371 1.00 98.19 182 CYS A CA 1
ATOM 1458 C C . CYS A 1 182 ? 6.931 2.109 -19.079 1.00 98.19 182 CYS A C 1
ATOM 1460 O O . CYS A 1 182 ? 8.010 2.183 -18.502 1.00 98.19 182 CYS A O 1
ATOM 1462 N N . ASP A 1 183 ? 6.213 3.191 -19.400 1.00 98.25 183 ASP A N 1
ATOM 1463 C CA . ASP A 1 183 ? 6.660 4.562 -19.101 1.00 98.25 183 ASP A CA 1
ATOM 1464 C C . ASP A 1 183 ? 6.747 4.838 -17.589 1.00 98.25 183 ASP A C 1
ATOM 1466 O O . ASP A 1 183 ? 7.607 5.588 -17.134 1.00 98.25 183 ASP A O 1
ATOM 1470 N N . TYR A 1 184 ? 5.863 4.235 -16.790 1.00 98.50 184 TYR A N 1
ATOM 1471 C CA . TYR A 1 184 ? 5.894 4.352 -15.330 1.00 98.50 184 TYR A CA 1
ATOM 1472 C C . TYR A 1 184 ? 7.069 3.592 -14.719 1.00 98.50 184 TYR A C 1
ATOM 1474 O O . TYR A 1 184 ? 7.709 4.115 -13.814 1.00 98.50 184 TYR A O 1
ATOM 1482 N N . ILE A 1 185 ? 7.391 2.396 -15.226 1.00 98.44 185 ILE A N 1
ATOM 1483 C CA . ILE A 1 185 ? 8.585 1.663 -14.787 1.00 98.44 185 ILE A CA 1
ATOM 1484 C C . ILE A 1 185 ? 9.854 2.429 -15.166 1.00 98.44 185 ILE A C 1
ATOM 1486 O O . ILE A 1 185 ? 10.726 2.554 -14.321 1.00 98.44 185 ILE A O 1
ATOM 1490 N N . GLU A 1 186 ? 9.947 3.000 -16.368 1.00 98.56 186 GLU A N 1
ATOM 1491 C CA . GLU A 1 186 ? 11.087 3.852 -16.743 1.00 98.56 186 GLU A CA 1
ATOM 1492 C C . GLU A 1 186 ? 11.216 5.067 -15.811 1.00 98.56 186 GLU A C 1
ATOM 1494 O O . GLU A 1 186 ? 12.284 5.308 -15.256 1.00 98.56 186 GLU A O 1
ATOM 1499 N N . SER A 1 187 ? 10.110 5.770 -15.533 1.00 98.69 187 SER A N 1
ATOM 1500 C CA . SER A 1 187 ? 10.105 6.881 -14.571 1.00 98.69 187 SER A CA 1
ATOM 1501 C C . SER A 1 187 ? 10.508 6.448 -13.157 1.00 98.69 187 SER A C 1
ATOM 1503 O O . SER A 1 187 ? 11.176 7.208 -12.460 1.00 98.69 187 SER A O 1
ATOM 1505 N N . LEU A 1 188 ? 10.092 5.256 -12.719 1.00 98.69 188 LEU A N 1
ATOM 1506 C CA . LEU A 1 188 ? 10.500 4.668 -11.445 1.00 98.69 188 LEU A CA 1
ATOM 1507 C C . LEU A 1 188 ? 12.005 4.381 -11.448 1.00 98.69 188 LEU A C 1
ATOM 1509 O O . LEU A 1 188 ? 12.697 4.719 -10.494 1.00 98.69 188 LEU A O 1
ATOM 1513 N N . THR A 1 189 ? 12.519 3.784 -12.520 1.00 98.62 189 THR A N 1
ATOM 1514 C CA . THR A 1 189 ? 13.943 3.501 -12.688 1.00 98.62 189 THR A CA 1
ATOM 1515 C C . THR A 1 189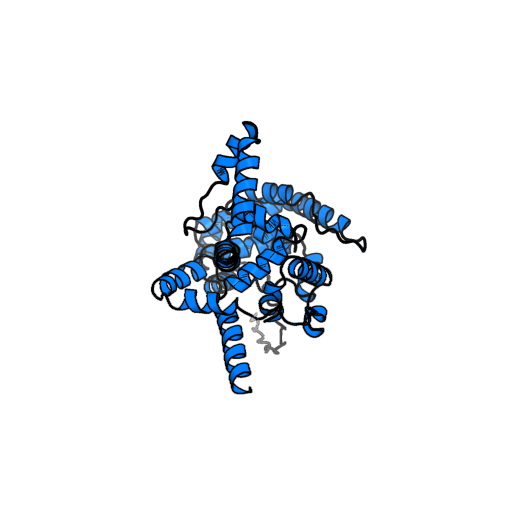 ? 14.778 4.779 -12.614 1.00 98.62 189 THR A C 1
ATOM 1517 O O . THR A 1 189 ? 15.749 4.825 -11.860 1.00 98.62 189 THR A O 1
ATOM 1520 N N . ASP A 1 190 ? 14.381 5.830 -13.331 1.00 98.56 190 ASP A N 1
ATOM 1521 C CA . ASP A 1 190 ? 15.076 7.120 -13.309 1.00 98.56 190 ASP A CA 1
ATOM 1522 C C . ASP A 1 190 ? 15.084 7.747 -11.909 1.00 98.56 190 ASP A C 1
ATOM 1524 O O . ASP A 1 190 ? 16.112 8.269 -11.468 1.00 98.56 190 ASP A O 1
ATOM 1528 N N . PHE A 1 191 ? 13.970 7.653 -11.177 1.00 98.62 191 PHE A N 1
ATOM 1529 C CA . PHE A 1 191 ? 13.894 8.117 -9.792 1.00 98.62 191 PHE A CA 1
ATOM 1530 C C . PHE A 1 191 ? 14.871 7.362 -8.887 1.00 98.62 191 PHE A C 1
ATOM 1532 O O . PHE A 1 191 ? 15.631 7.991 -8.159 1.00 98.62 191 PHE A O 1
ATOM 1539 N N . PHE A 1 192 ? 14.908 6.030 -8.950 1.00 98.50 192 PHE A N 1
ATOM 1540 C CA . PHE A 1 192 ? 15.793 5.235 -8.093 1.00 98.50 192 PHE A CA 1
ATOM 1541 C C . PHE A 1 192 ? 17.279 5.470 -8.390 1.00 98.50 192 PHE A C 1
ATOM 1543 O O . PHE A 1 192 ? 18.092 5.439 -7.472 1.00 98.50 192 PHE A O 1
ATOM 1550 N N . VAL A 1 193 ? 17.635 5.764 -9.644 1.00 98.19 193 VAL A N 1
ATOM 1551 C CA . VAL A 1 193 ? 19.013 6.123 -10.020 1.00 98.19 193 VAL A CA 1
ATOM 1552 C C . VAL A 1 193 ? 19.400 7.531 -9.568 1.00 98.19 193 VAL A C 1
ATOM 1554 O O . VAL A 1 193 ? 20.556 7.757 -9.230 1.00 98.19 193 VAL A O 1
ATOM 1557 N N . SER A 1 194 ? 18.468 8.487 -9.588 1.00 97.69 194 SER A N 1
ATOM 1558 C CA . SER A 1 194 ? 18.774 9.904 -9.330 1.00 97.69 194 SER A CA 1
ATOM 1559 C C . SER A 1 194 ? 18.520 10.362 -7.892 1.00 97.69 194 SER A C 1
ATOM 1561 O O . SER A 1 194 ? 19.204 11.262 -7.415 1.00 97.69 194 SER A O 1
ATOM 1563 N N . ARG A 1 195 ? 17.525 9.780 -7.217 1.00 97.75 195 ARG A N 1
ATOM 1564 C CA . ARG A 1 195 ? 17.014 10.197 -5.898 1.00 97.75 195 ARG A CA 1
ATOM 1565 C C . ARG A 1 195 ? 16.759 9.016 -4.954 1.00 97.75 195 ARG A C 1
ATOM 1567 O O . ARG A 1 195 ? 16.142 9.189 -3.907 1.00 97.75 195 ARG A O 1
ATOM 1574 N N . GLY A 1 196 ? 17.209 7.811 -5.310 1.00 96.81 196 GLY A N 1
ATOM 1575 C CA . GLY A 1 196 ? 17.049 6.627 -4.464 1.00 96.81 196 GLY A CA 1
ATOM 1576 C C . GLY A 1 196 ? 17.715 6.785 -3.095 1.00 96.81 196 GLY A C 1
ATOM 1577 O O . GLY A 1 196 ? 17.121 6.415 -2.087 1.00 96.81 196 GLY A O 1
ATOM 1578 N N . ASP A 1 197 ? 18.890 7.413 -3.046 1.00 96.19 197 ASP A N 1
ATOM 1579 C CA . ASP A 1 197 ? 19.604 7.669 -1.789 1.00 96.19 197 ASP A CA 1
ATOM 1580 C C . ASP A 1 197 ? 18.827 8.632 -0.874 1.00 96.19 197 ASP A C 1
ATOM 1582 O O . ASP A 1 197 ? 18.690 8.365 0.313 1.00 96.19 197 ASP A O 1
ATOM 1586 N N . GLU A 1 198 ? 18.192 9.674 -1.427 1.00 97.00 198 GLU A N 1
ATOM 1587 C CA . GLU A 1 198 ? 17.317 10.583 -0.664 1.00 97.00 198 GLU A CA 1
ATOM 1588 C C . GLU A 1 198 ? 16.119 9.839 -0.050 1.00 97.00 198 GLU A C 1
ATOM 1590 O O . GLU A 1 198 ? 15.747 10.079 1.100 1.00 97.00 198 GLU A O 1
ATOM 1595 N N . LEU A 1 199 ? 15.525 8.894 -0.793 1.00 95.31 199 LEU A N 1
ATOM 1596 C CA . LEU A 1 199 ? 14.476 8.028 -0.255 1.00 95.31 199 LEU A CA 1
ATOM 1597 C C . LEU A 1 199 ? 15.013 7.148 0.885 1.00 95.31 199 LEU A C 1
ATOM 1599 O O . LEU A 1 199 ? 14.337 7.014 1.906 1.00 95.31 199 LEU A O 1
ATOM 1603 N N . MET A 1 200 ? 16.203 6.556 0.731 1.00 92.69 200 MET A N 1
ATOM 1604 C CA . MET A 1 200 ? 16.819 5.745 1.789 1.00 92.69 200 MET A CA 1
ATOM 1605 C C . MET A 1 200 ? 17.105 6.562 3.040 1.00 92.69 200 MET A C 1
ATOM 1607 O O . MET A 1 200 ? 16.796 6.090 4.133 1.00 92.69 200 MET A O 1
ATOM 1611 N N . ASP A 1 201 ? 17.622 7.779 2.891 1.00 92.12 201 ASP A N 1
ATOM 1612 C CA . ASP A 1 201 ? 17.908 8.675 4.008 1.00 92.12 201 ASP A CA 1
ATOM 1613 C C . ASP A 1 201 ? 16.630 8.994 4.793 1.00 92.12 201 ASP A C 1
ATOM 1615 O O . ASP A 1 201 ? 16.609 8.867 6.019 1.00 92.12 201 ASP A O 1
ATOM 1619 N N . LEU A 1 202 ? 15.530 9.328 4.107 1.00 91.00 202 LEU A N 1
ATOM 1620 C CA . LEU A 1 202 ? 14.231 9.550 4.755 1.00 91.00 202 LEU A CA 1
ATOM 1621 C C . LEU A 1 202 ? 13.728 8.286 5.468 1.00 91.00 202 LEU A C 1
ATOM 1623 O O . LEU A 1 202 ? 13.271 8.345 6.614 1.00 91.00 202 LEU A O 1
ATOM 1627 N N . ILE A 1 203 ? 13.814 7.121 4.826 1.00 88.88 203 ILE A N 1
ATOM 1628 C CA . ILE A 1 203 ? 13.384 5.861 5.444 1.00 88.88 203 ILE A CA 1
ATOM 1629 C C . ILE A 1 203 ? 14.217 5.575 6.700 1.00 88.88 203 ILE A C 1
ATOM 1631 O O . ILE A 1 203 ? 13.649 5.264 7.749 1.00 88.88 203 ILE A O 1
ATOM 1635 N N . GLN A 1 204 ? 15.540 5.741 6.627 1.00 85.00 204 GLN A N 1
ATOM 1636 C CA . GLN A 1 204 ? 16.454 5.470 7.731 1.00 85.00 204 GLN A CA 1
ATOM 1637 C C . GLN A 1 204 ? 16.262 6.444 8.898 1.00 85.00 204 GLN A C 1
ATOM 1639 O O . GLN A 1 204 ? 16.242 6.002 10.046 1.00 85.00 204 GLN A O 1
ATOM 1644 N N . GLN A 1 205 ? 16.030 7.735 8.638 1.00 82.38 205 GLN A N 1
ATOM 1645 C CA . GLN A 1 205 ? 15.674 8.709 9.679 1.00 82.38 205 GLN A CA 1
ATOM 1646 C C . GLN A 1 205 ? 14.427 8.268 10.459 1.00 82.38 205 GLN A C 1
ATOM 1648 O O . GLN A 1 205 ? 14.395 8.332 11.687 1.00 82.38 205 GLN A O 1
ATOM 1653 N N . GLY A 1 206 ? 13.419 7.741 9.759 1.00 73.12 206 GLY A N 1
ATOM 1654 C CA . GLY A 1 206 ? 12.216 7.212 10.397 1.00 73.12 206 GLY A CA 1
ATOM 1655 C C . GLY A 1 206 ? 12.401 5.862 11.106 1.00 73.12 206 GLY A C 1
ATOM 1656 O O . GLY A 1 206 ? 11.511 5.481 11.861 1.00 73.12 206 GLY A O 1
ATOM 1657 N N . LEU A 1 207 ? 13.505 5.139 10.871 1.00 69.06 207 LEU A N 1
ATOM 1658 C CA . LEU A 1 207 ? 13.870 3.890 11.564 1.00 69.06 207 LEU A CA 1
ATOM 1659 C C . LEU A 1 207 ? 14.818 4.120 12.756 1.00 69.06 207 LEU A C 1
ATOM 1661 O O . LEU A 1 207 ? 14.805 3.345 13.704 1.00 69.06 207 LEU A O 1
ATOM 1665 N N . GLN A 1 208 ? 15.623 5.183 12.761 1.00 59.00 208 GLN A N 1
ATOM 1666 C CA . GLN A 1 208 ? 16.492 5.515 13.903 1.00 59.00 208 GLN A CA 1
ATOM 1667 C C . GLN A 1 208 ? 15.696 5.991 15.130 1.00 59.00 208 GLN A C 1
ATOM 1669 O O . GLN A 1 208 ? 16.110 5.779 16.268 1.00 59.00 208 GLN A O 1
ATOM 1674 N N . ASN A 1 209 ? 14.503 6.553 14.923 1.00 49.88 209 ASN A N 1
ATOM 1675 C CA . ASN A 1 209 ? 13.576 6.917 16.004 1.00 49.88 209 ASN A CA 1
ATOM 1676 C C . ASN A 1 209 ? 12.945 5.703 16.716 1.00 49.88 209 ASN A C 1
ATOM 1678 O O . ASN A 1 209 ? 12.211 5.865 17.688 1.00 49.88 209 ASN A O 1
ATOM 1682 N N . ALA A 1 210 ? 13.234 4.500 16.228 1.00 50.31 210 ALA A N 1
ATOM 1683 C CA . ALA A 1 210 ? 12.535 3.266 16.535 1.00 50.31 210 ALA A CA 1
ATOM 1684 C C . ALA A 1 210 ? 13.367 2.244 17.335 1.00 50.31 210 ALA A C 1
ATOM 1686 O O . ALA A 1 210 ? 12.831 1.241 17.795 1.00 50.31 210 ALA A O 1
ATOM 1687 N N . GLU A 1 211 ? 14.661 2.500 17.553 1.00 44.50 211 GLU A N 1
ATOM 1688 C CA . GLU A 1 211 ? 15.539 1.641 18.371 1.00 44.50 211 GLU A CA 1
ATOM 1689 C C . GLU A 1 211 ? 15.423 1.891 19.886 1.00 44.50 211 GLU A C 1
ATOM 1691 O O . GLU A 1 211 ? 16.066 1.207 20.680 1.00 44.50 211 GLU A O 1
ATOM 1696 N N . LYS A 1 212 ? 14.600 2.853 20.317 1.00 43.19 212 LYS A N 1
ATOM 1697 C CA . LYS A 1 212 ? 14.255 3.020 21.734 1.00 43.19 212 LYS A CA 1
ATOM 1698 C C . LYS A 1 212 ? 13.004 2.201 22.013 1.00 43.19 212 LYS A C 1
ATOM 1700 O O . LYS A 1 212 ? 12.033 2.326 21.279 1.00 43.19 212 LYS A O 1
ATOM 1705 N N . GLU A 1 213 ? 13.034 1.405 23.080 1.00 42.44 213 GLU A N 1
ATOM 1706 C CA . GLU A 1 213 ? 11.994 0.447 23.506 1.00 42.44 213 GLU A CA 1
ATOM 1707 C C . GLU A 1 213 ? 10.570 1.039 23.649 1.00 42.44 213 GLU A C 1
ATOM 1709 O O . GLU A 1 213 ? 9.604 0.294 23.773 1.00 42.44 213 GLU A O 1
ATOM 1714 N N . ASP A 1 214 ? 10.422 2.360 23.521 1.00 44.50 214 ASP A N 1
ATOM 1715 C CA . ASP A 1 214 ? 9.167 3.093 23.340 1.00 44.50 214 ASP A CA 1
ATOM 1716 C C . ASP A 1 214 ? 8.973 3.518 21.871 1.00 44.50 214 ASP A C 1
ATOM 1718 O O . ASP A 1 214 ? 8.950 4.710 21.541 1.00 44.50 214 ASP A O 1
ATOM 1722 N N . PHE A 1 215 ? 8.873 2.540 20.967 1.00 48.25 215 PHE A N 1
ATOM 1723 C CA . PHE A 1 215 ? 8.764 2.750 19.521 1.00 48.25 215 PHE A CA 1
ATOM 1724 C C . PHE A 1 215 ? 7.525 3.600 19.182 1.00 48.25 215 PHE A C 1
ATOM 1726 O O . PHE A 1 215 ? 6.417 3.098 18.981 1.00 48.25 215 PHE A O 1
ATOM 1733 N N . LYS A 1 216 ? 7.708 4.915 19.037 1.00 45.62 216 LYS A N 1
ATOM 1734 C CA . LYS A 1 216 ? 6.745 5.774 18.349 1.00 45.62 216 LYS A CA 1
ATOM 1735 C C . LYS A 1 216 ? 6.916 5.565 16.849 1.00 45.62 216 LYS A C 1
ATOM 1737 O O . LYS A 1 216 ? 7.789 6.155 16.226 1.00 45.62 216 LYS A O 1
ATOM 1742 N N . LEU A 1 217 ? 6.047 4.745 16.259 1.00 50.78 217 LEU A N 1
ATOM 1743 C CA . LEU A 1 217 ? 5.892 4.621 14.802 1.00 50.78 217 LEU A CA 1
ATOM 1744 C C . LEU A 1 217 ? 5.279 5.886 14.160 1.00 50.78 217 LEU A C 1
ATOM 1746 O O . LEU A 1 217 ? 4.927 5.867 12.979 1.00 50.78 217 LEU A O 1
ATOM 1750 N N . GLU A 1 218 ? 5.162 6.985 14.912 1.00 51.03 218 GLU A N 1
ATOM 1751 C CA . GLU A 1 218 ? 4.980 8.327 14.368 1.00 51.03 218 GLU A CA 1
ATOM 1752 C C . GLU A 1 218 ? 6.245 8.708 13.599 1.00 51.03 218 GLU A C 1
ATOM 1754 O O . GLU A 1 218 ? 7.179 9.309 14.131 1.00 51.03 218 GLU A O 1
ATOM 1759 N N . SER A 1 219 ? 6.292 8.343 12.321 1.00 55.38 219 SER A N 1
ATOM 1760 C CA . SER A 1 219 ? 7.287 8.934 11.447 1.00 55.38 219 SER A CA 1
ATOM 1761 C C . SER A 1 219 ? 6.856 10.350 11.123 1.00 55.38 219 SER A C 1
ATOM 1763 O O . SER A 1 219 ? 5.869 10.569 10.423 1.00 55.38 219 SER A O 1
ATOM 1765 N N . SER A 1 220 ? 7.622 11.331 11.591 1.00 65.62 220 SER A N 1
ATOM 1766 C CA . SER A 1 220 ? 7.384 12.737 11.261 1.00 65.62 220 SER A CA 1
ATOM 1767 C C . SER A 1 220 ? 7.523 13.042 9.763 1.00 65.62 220 SER A C 1
ATOM 1769 O O . SER A 1 220 ? 7.152 14.133 9.341 1.00 65.62 220 SER A O 1
ATOM 1771 N N . ASN A 1 221 ? 8.042 12.102 8.962 1.00 87.19 221 ASN A N 1
ATOM 1772 C CA . ASN A 1 221 ? 8.376 12.306 7.552 1.00 87.19 221 ASN A CA 1
ATOM 1773 C C . ASN A 1 221 ? 7.507 11.527 6.546 1.00 87.19 221 ASN A C 1
ATOM 1775 O O . ASN A 1 221 ? 7.838 11.493 5.362 1.00 87.19 221 ASN A O 1
ATOM 1779 N N . ASP A 1 222 ? 6.391 10.923 6.966 1.00 89.75 222 ASP A N 1
ATOM 1780 C CA . ASP A 1 222 ? 5.513 10.187 6.040 1.00 89.75 222 ASP A CA 1
ATOM 1781 C C . ASP A 1 222 ? 5.014 11.076 4.883 1.00 89.75 222 ASP A C 1
ATOM 1783 O O . ASP A 1 222 ? 5.015 10.663 3.722 1.00 89.75 222 ASP A O 1
ATOM 1787 N N . GLU A 1 223 ? 4.668 12.334 5.169 1.00 90.69 223 GLU A N 1
ATOM 1788 C CA . GLU A 1 223 ? 4.268 13.318 4.151 1.00 90.69 223 GLU A CA 1
ATOM 1789 C C . GLU A 1 223 ? 5.420 13.719 3.213 1.00 90.69 223 GLU A C 1
ATOM 1791 O O . GLU A 1 223 ? 5.188 14.011 2.036 1.00 90.69 223 GLU A O 1
ATOM 1796 N N . GLU A 1 224 ? 6.663 13.707 3.701 1.00 93.38 224 GLU A N 1
ATOM 1797 C CA . GLU A 1 224 ? 7.855 13.986 2.891 1.00 93.38 224 GLU A CA 1
ATOM 1798 C C . GLU A 1 224 ? 8.116 12.837 1.918 1.00 93.38 224 GLU A C 1
ATOM 1800 O O . GLU A 1 224 ? 8.281 13.079 0.723 1.00 93.38 224 GLU A O 1
ATOM 1805 N N . ILE A 1 225 ? 8.042 11.587 2.393 1.00 94.50 225 ILE A N 1
ATOM 1806 C CA . ILE A 1 225 ? 8.164 10.396 1.544 1.00 94.50 225 ILE A CA 1
ATOM 1807 C C . ILE A 1 225 ? 7.032 10.362 0.508 1.00 94.50 225 ILE A C 1
ATOM 1809 O O . ILE A 1 225 ? 7.290 10.122 -0.671 1.00 94.50 225 ILE A O 1
ATOM 1813 N N . ILE A 1 226 ? 5.782 10.640 0.903 1.00 94.69 226 ILE A N 1
ATOM 1814 C CA . ILE A 1 226 ? 4.658 10.712 -0.046 1.00 94.69 226 ILE A CA 1
ATOM 1815 C C . ILE A 1 226 ? 4.936 11.759 -1.125 1.00 94.69 226 ILE A C 1
ATOM 1817 O O . ILE A 1 226 ? 4.785 11.455 -2.308 1.00 94.69 226 ILE A O 1
ATOM 1821 N N . SER A 1 227 ? 5.345 12.968 -0.738 1.00 96.50 227 SER A N 1
ATOM 1822 C CA . SER A 1 227 ? 5.614 14.055 -1.687 1.00 96.50 227 SER A CA 1
ATOM 1823 C C . SER A 1 227 ? 6.765 13.695 -2.627 1.00 96.50 227 SER A C 1
ATOM 1825 O O . SER A 1 227 ? 6.625 13.820 -3.841 1.00 96.50 227 SER A O 1
ATOM 1827 N N . LEU A 1 228 ? 7.859 13.142 -2.091 1.00 97.62 228 LEU A N 1
ATOM 1828 C CA . LEU A 1 228 ? 9.007 12.681 -2.869 1.00 97.62 228 LEU A CA 1
ATOM 1829 C C . LEU A 1 228 ? 8.593 11.659 -3.937 1.00 97.62 228 LEU A C 1
ATOM 1831 O O . LEU A 1 228 ? 8.959 11.808 -5.102 1.00 97.62 228 LEU A O 1
ATOM 1835 N N . LEU A 1 229 ? 7.796 10.652 -3.573 1.00 97.75 229 LEU A N 1
ATOM 1836 C CA . LEU A 1 229 ? 7.348 9.627 -4.517 1.00 97.75 229 LEU A CA 1
ATOM 1837 C C . LEU A 1 229 ? 6.360 10.187 -5.553 1.00 97.75 229 LEU A C 1
ATOM 1839 O O . LEU A 1 229 ? 6.511 9.937 -6.748 1.00 97.75 229 LEU A O 1
ATOM 1843 N N . VAL A 1 230 ? 5.352 10.945 -5.111 1.00 97.25 230 VAL A N 1
ATOM 1844 C CA . VAL A 1 230 ? 4.267 11.446 -5.974 1.00 97.25 230 VAL A CA 1
ATOM 1845 C C . VAL A 1 230 ? 4.758 12.499 -6.965 1.00 97.25 230 VAL A C 1
ATOM 1847 O O . VAL A 1 230 ? 4.318 12.504 -8.115 1.00 97.25 230 VAL A O 1
ATOM 1850 N N . ASP A 1 231 ? 5.667 13.377 -6.547 1.00 97.38 231 ASP A N 1
ATOM 1851 C CA . ASP A 1 231 ? 6.140 14.469 -7.399 1.00 97.38 231 ASP A CA 1
ATOM 1852 C C . ASP A 1 231 ? 7.160 13.997 -8.448 1.00 97.38 231 ASP A C 1
ATOM 1854 O O . ASP A 1 231 ? 7.331 14.659 -9.472 1.00 97.38 231 ASP A O 1
ATOM 1858 N N . ASN A 1 232 ? 7.814 12.847 -8.232 1.00 98.00 232 ASN A N 1
ATOM 1859 C CA . ASN A 1 232 ? 8.946 12.408 -9.057 1.00 98.00 232 ASN A CA 1
ATOM 1860 C C . ASN A 1 232 ? 8.726 11.100 -9.824 1.00 98.00 232 ASN A C 1
ATOM 1862 O O . ASN A 1 232 ? 9.493 10.810 -10.741 1.00 98.00 232 ASN A O 1
ATOM 1866 N N . ILE A 1 233 ? 7.692 10.316 -9.502 1.00 98.06 233 ILE A N 1
ATOM 1867 C CA . ILE A 1 233 ? 7.442 9.030 -10.163 1.00 98.06 233 ILE A CA 1
ATOM 1868 C C . ILE A 1 233 ? 6.102 9.067 -10.894 1.00 98.06 233 ILE A C 1
ATOM 1870 O O . ILE A 1 233 ? 5.022 9.022 -10.298 1.00 98.06 233 ILE A O 1
ATOM 1874 N N . LYS A 1 234 ? 6.148 9.072 -12.230 1.00 97.50 234 LYS A N 1
ATOM 1875 C CA . LYS A 1 234 ? 4.937 8.947 -13.048 1.00 97.50 234 LYS A CA 1
ATOM 1876 C C . LYS A 1 234 ? 4.260 7.607 -12.759 1.00 97.50 234 LYS A C 1
ATOM 1878 O O . LYS A 1 234 ? 4.891 6.558 -12.816 1.00 97.50 234 LYS A O 1
ATOM 1883 N N . GLY A 1 235 ? 2.954 7.645 -12.501 1.00 92.44 235 GLY A N 1
ATOM 1884 C CA . GLY A 1 235 ? 2.162 6.448 -12.200 1.00 92.44 235 GLY A CA 1
ATOM 1885 C C . GLY A 1 235 ? 2.058 6.104 -10.712 1.00 92.44 235 GLY A C 1
ATOM 1886 O O . GLY A 1 235 ? 1.287 5.207 -10.372 1.00 92.44 235 GLY A O 1
ATOM 1887 N N . ILE A 1 236 ? 2.747 6.832 -9.825 1.00 95.38 236 ILE A N 1
ATOM 1888 C CA . ILE A 1 236 ? 2.556 6.747 -8.373 1.00 95.38 236 ILE A CA 1
ATOM 1889 C C . ILE A 1 236 ? 1.734 7.950 -7.905 1.00 95.38 236 ILE A C 1
ATOM 1891 O O . ILE A 1 236 ? 2.138 9.100 -8.029 1.00 95.38 236 ILE A O 1
ATOM 1895 N N . GLY A 1 237 ? 0.534 7.677 -7.393 1.00 93.56 237 GLY A N 1
ATOM 1896 C CA . GLY A 1 237 ? -0.321 8.682 -6.756 1.00 93.56 237 GLY A CA 1
ATOM 1897 C C . GLY A 1 237 ? -0.289 8.584 -5.232 1.00 93.56 237 GLY A C 1
ATOM 1898 O O . GLY A 1 237 ? 0.289 7.651 -4.680 1.00 93.56 237 GLY A O 1
ATOM 1899 N N . ILE A 1 238 ? -0.989 9.506 -4.562 1.00 92.12 238 ILE A N 1
ATOM 1900 C CA . ILE A 1 238 ? -1.099 9.558 -3.090 1.00 92.12 238 ILE A CA 1
ATOM 1901 C C . ILE A 1 238 ? -1.517 8.201 -2.508 1.00 92.12 238 ILE A C 1
ATOM 1903 O O . ILE A 1 238 ? -0.874 7.714 -1.584 1.00 92.12 238 ILE A O 1
ATOM 1907 N N . TRP A 1 239 ? -2.536 7.558 -3.089 1.00 91.38 239 TRP A N 1
ATOM 1908 C CA . TRP A 1 239 ? -2.984 6.232 -2.655 1.00 91.38 239 TRP A CA 1
ATOM 1909 C C . TRP A 1 239 ? -1.848 5.199 -2.721 1.00 91.38 239 TRP A C 1
ATOM 1911 O O . TRP A 1 239 ? -1.551 4.546 -1.728 1.00 91.38 239 TRP A O 1
ATOM 1921 N N . SER A 1 240 ? -1.141 5.097 -3.853 1.00 90.88 240 SER A N 1
ATOM 1922 C CA . SER A 1 240 ? -0.019 4.159 -4.011 1.00 90.88 240 SER A CA 1
ATOM 1923 C C . SER A 1 240 ? 1.139 4.457 -3.058 1.00 90.88 240 SER A C 1
ATOM 1925 O O . SER A 1 240 ? 1.727 3.523 -2.521 1.00 90.88 240 SER A O 1
ATOM 1927 N N . ALA A 1 241 ? 1.442 5.733 -2.814 1.00 94.38 241 ALA A N 1
ATOM 1928 C CA . ALA A 1 241 ? 2.467 6.136 -1.858 1.00 94.38 241 ALA A CA 1
ATOM 1929 C C . ALA A 1 241 ? 2.077 5.758 -0.417 1.00 94.38 241 ALA A C 1
ATOM 1931 O O . ALA A 1 241 ? 2.887 5.186 0.305 1.00 94.38 241 ALA A O 1
ATOM 1932 N N . ARG A 1 242 ? 0.815 5.964 -0.020 1.00 92.50 242 ARG A N 1
ATOM 1933 C CA . ARG A 1 242 ? 0.285 5.520 1.282 1.00 92.50 242 ARG A CA 1
ATOM 1934 C C . ARG A 1 242 ? 0.312 3.999 1.432 1.00 92.50 242 ARG A C 1
ATOM 1936 O O . ARG A 1 242 ? 0.699 3.497 2.484 1.00 92.50 242 ARG A O 1
ATOM 1943 N N . MET A 1 243 ? -0.027 3.257 0.374 1.00 89.94 243 MET A N 1
ATOM 1944 C CA . MET A 1 243 ? 0.104 1.795 0.360 1.00 89.94 243 MET A CA 1
ATOM 1945 C C . MET A 1 243 ? 1.562 1.350 0.505 1.00 89.94 243 MET A C 1
ATOM 1947 O O . MET A 1 243 ? 1.826 0.366 1.197 1.00 89.94 243 MET A O 1
ATOM 1951 N N . PHE A 1 244 ? 2.506 2.071 -0.106 1.00 91.75 244 PHE A N 1
ATOM 1952 C CA . PHE A 1 244 ? 3.936 1.822 0.061 1.00 91.75 244 PHE A CA 1
ATOM 1953 C C . PHE A 1 244 ? 4.405 2.104 1.494 1.00 91.75 244 PHE A C 1
ATOM 1955 O O . PHE A 1 244 ? 5.065 1.250 2.075 1.00 91.75 244 PHE A O 1
ATOM 1962 N N . LEU A 1 245 ? 4.011 3.222 2.111 1.00 90.00 245 LEU A N 1
ATOM 1963 C CA . LEU A 1 245 ? 4.328 3.488 3.520 1.00 90.00 245 LEU A CA 1
ATOM 1964 C C . LEU A 1 245 ? 3.813 2.372 4.439 1.00 90.00 245 LEU A C 1
ATOM 1966 O O . LEU A 1 245 ? 4.548 1.838 5.265 1.00 90.00 245 LEU A O 1
ATOM 1970 N N . MET A 1 246 ? 2.553 1.986 4.271 1.00 86.50 246 MET A N 1
ATOM 1971 C CA . MET A 1 246 ? 1.902 1.024 5.152 1.00 86.50 246 MET A CA 1
ATOM 1972 C C . MET A 1 246 ? 2.391 -0.418 4.939 1.00 86.50 246 MET A C 1
ATOM 1974 O O . MET A 1 246 ? 2.644 -1.116 5.908 1.00 86.50 246 MET A O 1
ATOM 1978 N N . SER A 1 247 ? 2.514 -0.907 3.702 1.00 80.00 247 SER A N 1
ATOM 1979 C CA . SER A 1 247 ? 2.892 -2.312 3.431 1.00 80.00 247 SER A CA 1
ATOM 1980 C C . SER A 1 247 ? 4.369 -2.512 3.083 1.00 80.00 247 SER A C 1
ATOM 1982 O O . SER A 1 247 ? 4.898 -3.614 3.217 1.00 80.00 247 SER A O 1
ATOM 1984 N N . GLY A 1 248 ? 5.027 -1.462 2.597 1.00 82.38 248 GLY A N 1
ATOM 1985 C CA . GLY A 1 248 ? 6.434 -1.468 2.210 1.00 82.38 248 GLY A CA 1
ATOM 1986 C C . GLY A 1 248 ? 7.354 -1.036 3.343 1.00 82.38 248 GLY A C 1
ATOM 1987 O O . GLY A 1 248 ? 8.452 -1.573 3.433 1.00 82.38 248 GLY A O 1
ATOM 1988 N N . LEU A 1 249 ? 6.895 -0.124 4.210 1.00 84.56 249 LEU A N 1
ATOM 1989 C CA . LEU A 1 249 ? 7.655 0.396 5.356 1.00 84.56 249 LEU A CA 1
ATOM 1990 C C . LEU A 1 249 ? 7.001 0.106 6.717 1.00 84.56 249 LEU A C 1
ATOM 1992 O O . LEU A 1 249 ? 7.552 0.483 7.746 1.00 84.56 249 LEU A O 1
ATOM 1996 N N . LEU A 1 250 ? 5.831 -0.547 6.733 1.00 81.38 250 LEU A N 1
ATOM 1997 C CA . LEU A 1 250 ? 5.077 -0.894 7.945 1.00 81.38 250 LEU A CA 1
ATOM 1998 C C . LEU A 1 250 ? 4.723 0.306 8.832 1.00 81.38 250 LEU A C 1
ATOM 2000 O O . LEU A 1 250 ? 4.569 0.156 10.040 1.00 81.38 250 LEU A O 1
ATOM 2004 N N . ARG A 1 251 ? 4.536 1.493 8.239 1.00 86.12 251 ARG A N 1
ATOM 2005 C CA . ARG A 1 251 ? 4.042 2.677 8.956 1.00 86.12 251 ARG A CA 1
ATOM 2006 C C . ARG A 1 251 ? 2.641 2.412 9.503 1.00 86.12 251 ARG A C 1
ATOM 2008 O O . ARG A 1 251 ? 1.732 2.083 8.735 1.00 86.12 251 ARG A O 1
ATOM 2015 N N . VAL A 1 252 ? 2.450 2.571 10.816 1.00 85.31 252 VAL A N 1
ATOM 2016 C CA . VAL A 1 252 ? 1.170 2.245 11.472 1.00 85.31 252 VAL A CA 1
ATOM 2017 C C . VAL A 1 252 ? 0.194 3.415 11.598 1.00 85.31 252 VAL A C 1
ATOM 2019 O O . VAL A 1 252 ? -0.961 3.156 11.918 1.00 85.31 252 VAL A O 1
ATOM 2022 N N . ASP A 1 253 ? 0.589 4.656 11.285 1.00 89.12 253 ASP A N 1
ATOM 2023 C CA . ASP A 1 253 ? -0.295 5.834 11.387 1.00 89.12 253 ASP A CA 1
ATOM 2024 C C . ASP A 1 253 ? -0.683 6.478 10.044 1.00 89.12 253 ASP A C 1
ATOM 2026 O O . ASP A 1 253 ? -0.946 7.680 9.942 1.00 89.12 253 ASP A O 1
ATOM 2030 N N . VAL A 1 254 ? -0.772 5.671 8.989 1.00 90.62 254 VAL A N 1
ATOM 2031 C CA . VAL A 1 254 ? -1.223 6.115 7.666 1.00 90.62 254 VAL A CA 1
ATOM 2032 C C . VAL A 1 254 ? -2.703 5.779 7.503 1.00 90.62 254 VAL A C 1
ATOM 2034 O O . VAL A 1 254 ? -3.148 4.700 7.881 1.00 90.62 254 VAL A O 1
ATOM 2037 N N . PHE A 1 255 ? -3.480 6.700 6.926 1.00 92.75 255 PHE A N 1
ATOM 2038 C CA . PHE A 1 255 ? -4.863 6.437 6.526 1.00 92.75 255 PHE A CA 1
ATOM 2039 C C . PHE A 1 255 ? -5.073 6.738 5.040 1.00 92.75 255 PHE A C 1
ATOM 2041 O O . PHE A 1 255 ? -4.482 7.669 4.493 1.00 92.75 255 PHE A O 1
ATOM 2048 N N . SER A 1 256 ? -5.885 5.921 4.368 1.00 91.38 256 SER A N 1
ATOM 2049 C CA . SER A 1 256 ? -6.195 6.068 2.942 1.00 91.38 256 SER A CA 1
ATOM 2050 C C . SER A 1 256 ? -7.677 5.782 2.702 1.00 91.38 256 SER A C 1
ATOM 2052 O O . SER A 1 256 ? -8.071 4.693 2.286 1.00 91.38 256 SER A O 1
ATOM 2054 N N . GLY A 1 257 ? -8.521 6.770 3.010 1.00 88.50 257 GLY A N 1
ATOM 2055 C CA . GLY A 1 257 ? -9.975 6.665 2.848 1.00 88.50 257 GLY A CA 1
ATOM 2056 C C . GLY A 1 257 ? -10.439 6.597 1.388 1.00 88.50 257 GLY A C 1
ATOM 2057 O O . GLY A 1 257 ? -11.565 6.191 1.118 1.00 88.50 257 GLY A O 1
ATOM 2058 N N . GLU A 1 258 ? -9.579 6.972 0.439 1.00 84.00 258 GLU A N 1
ATOM 2059 C CA . GLU A 1 258 ? -9.814 6.833 -0.998 1.00 84.00 258 GLU A CA 1
ATOM 2060 C C . GLU A 1 258 ? -9.714 5.387 -1.511 1.00 84.00 258 GLU A C 1
ATOM 2062 O O . GLU A 1 258 ? -10.125 5.119 -2.643 1.00 84.00 258 GLU A O 1
ATOM 2067 N N . ASP A 1 259 ? -9.180 4.462 -0.706 1.00 88.88 259 ASP A N 1
ATOM 2068 C CA . ASP A 1 259 ? -9.157 3.041 -1.036 1.00 88.88 259 ASP A CA 1
ATOM 2069 C C . ASP A 1 259 ? -10.574 2.451 -1.015 1.00 88.88 259 ASP A C 1
ATOM 2071 O O . ASP A 1 259 ? -11.333 2.640 -0.064 1.00 88.88 259 ASP A O 1
ATOM 2075 N N . VAL A 1 260 ? -10.942 1.707 -2.060 1.00 84.50 260 VAL A N 1
ATOM 2076 C CA . VAL A 1 260 ? -12.311 1.190 -2.207 1.00 84.50 260 VAL A CA 1
ATOM 2077 C C . VAL A 1 260 ? -12.630 0.136 -1.144 1.00 84.50 260 VAL A C 1
ATOM 2079 O O . VAL A 1 260 ? -13.742 0.118 -0.612 1.00 84.50 260 VAL A O 1
ATOM 2082 N N . GLY A 1 261 ? -11.662 -0.715 -0.795 1.00 86.56 261 GLY A N 1
ATOM 2083 C CA . GLY A 1 261 ? -11.815 -1.724 0.249 1.00 86.56 261 GLY A CA 1
ATOM 2084 C C . GLY A 1 261 ? -11.964 -1.095 1.634 1.00 86.56 261 GLY A C 1
ATOM 2085 O O . GLY A 1 261 ? -12.823 -1.523 2.408 1.00 86.56 261 GLY A O 1
ATOM 2086 N N . ILE A 1 262 ? -11.200 -0.037 1.921 1.00 90.56 262 ILE A N 1
ATOM 2087 C CA . ILE A 1 262 ? -11.327 0.752 3.155 1.00 90.56 262 ILE A CA 1
ATOM 2088 C C . ILE A 1 262 ? -12.663 1.489 3.204 1.00 90.56 262 ILE A C 1
ATOM 2090 O O . ILE A 1 262 ? -13.364 1.400 4.209 1.00 90.56 262 ILE A O 1
ATOM 2094 N N . ALA A 1 263 ? -13.063 2.168 2.128 1.00 89.19 263 ALA A N 1
ATOM 2095 C CA . ALA A 1 263 ? -14.334 2.885 2.064 1.00 89.19 263 ALA A CA 1
ATOM 2096 C C . ALA A 1 263 ? -15.537 1.945 2.230 1.00 89.19 263 ALA A C 1
ATOM 2098 O O . ALA A 1 263 ? -16.459 2.245 2.994 1.00 89.19 263 ALA A O 1
ATOM 2099 N N . ARG A 1 264 ? -15.501 0.766 1.592 1.00 86.19 264 ARG A N 1
ATOM 2100 C CA . ARG A 1 264 ? -16.512 -0.283 1.777 1.00 86.19 264 ARG A CA 1
ATOM 2101 C C . ARG A 1 264 ? -16.530 -0.779 3.218 1.00 86.19 264 ARG A C 1
ATOM 2103 O O . ARG A 1 264 ? -17.597 -0.792 3.829 1.00 86.19 264 ARG A O 1
ATOM 2110 N N . GLY A 1 265 ? -15.376 -1.153 3.766 1.00 90.56 265 GLY A N 1
ATOM 2111 C CA . GLY A 1 265 ? -15.259 -1.659 5.133 1.00 90.56 265 GLY A CA 1
ATOM 2112 C C . GLY A 1 265 ? -15.770 -0.652 6.156 1.00 90.56 265 GLY A C 1
ATOM 2113 O O . GLY A 1 265 ? -16.586 -0.986 7.011 1.00 90.56 265 GLY A O 1
ATOM 2114 N N . PHE A 1 266 ? -15.378 0.611 5.993 1.00 92.62 266 PHE A N 1
ATOM 2115 C CA . PHE A 1 266 ? -15.833 1.712 6.829 1.00 92.62 266 PHE A CA 1
ATOM 2116 C C . PHE A 1 266 ? -17.344 1.916 6.725 1.00 92.62 266 PHE A C 1
ATOM 2118 O O . PHE A 1 266 ? -18.002 2.125 7.736 1.00 92.62 266 PHE A O 1
ATOM 2125 N N . SER A 1 267 ? -17.923 1.818 5.523 1.00 89.00 267 SER A N 1
ATOM 2126 C CA . SER A 1 267 ? -19.371 1.971 5.344 1.00 89.00 267 SER A CA 1
ATOM 2127 C C . SER A 1 267 ? -20.191 0.907 6.080 1.00 89.00 267 SER A C 1
ATOM 2129 O O . SER A 1 267 ? -21.247 1.224 6.623 1.00 89.00 267 SER A O 1
ATOM 2131 N N . ILE A 1 268 ? -19.684 -0.329 6.138 1.00 88.12 268 ILE A N 1
ATOM 2132 C CA . ILE A 1 268 ? -20.295 -1.433 6.886 1.00 88.12 268 ILE A CA 1
ATOM 2133 C C . ILE A 1 268 ? -20.132 -1.174 8.386 1.00 88.12 268 ILE A C 1
ATOM 2135 O O . ILE A 1 268 ? -21.107 -1.198 9.131 1.00 88.12 268 ILE A O 1
ATOM 2139 N N . TYR A 1 269 ? -18.908 -0.862 8.811 1.00 89.31 269 TYR A N 1
ATOM 2140 C CA . TYR A 1 269 ? -18.551 -0.621 10.207 1.00 89.31 269 TYR A CA 1
ATOM 2141 C C . TYR A 1 269 ? -19.299 0.566 10.842 1.00 89.31 269 TYR A C 1
ATOM 2143 O O . TYR A 1 269 ? -19.749 0.493 11.985 1.00 89.31 269 TYR A O 1
ATOM 2151 N N . ALA A 1 270 ? -19.457 1.666 10.106 1.00 89.50 270 ALA A N 1
ATOM 2152 C CA . ALA A 1 270 ? -20.045 2.905 10.609 1.00 89.50 270 ALA A CA 1
ATOM 2153 C C . ALA A 1 270 ? -21.585 2.929 10.575 1.00 89.50 270 ALA A C 1
ATOM 2155 O O . ALA A 1 270 ? -22.185 3.883 11.077 1.00 89.50 270 ALA A O 1
ATOM 2156 N N . LYS A 1 271 ? -22.234 1.905 9.999 1.00 84.88 271 LYS A N 1
ATOM 2157 C CA . LYS A 1 271 ? -23.686 1.868 9.754 1.00 84.88 271 LYS A CA 1
ATOM 2158 C C . LYS A 1 271 ? -24.517 2.090 11.022 1.00 84.88 271 LYS A C 1
ATOM 2160 O O . LYS A 1 271 ? -25.460 2.877 10.997 1.00 84.88 271 LYS A O 1
ATOM 2165 N N . ASP A 1 272 ? -24.115 1.462 12.124 1.00 82.00 272 ASP A N 1
ATOM 2166 C CA . ASP A 1 272 ? -24.836 1.509 13.403 1.00 82.00 272 ASP A CA 1
ATOM 2167 C C . ASP A 1 272 ? -24.250 2.551 14.381 1.00 82.00 272 ASP A C 1
ATOM 2169 O O . ASP A 1 272 ? -24.671 2.648 15.530 1.00 82.00 272 ASP A O 1
ATOM 2173 N N . LYS A 1 273 ? -23.285 3.369 13.937 1.00 87.31 273 LYS A N 1
ATOM 2174 C CA . LYS A 1 273 ? -22.578 4.368 14.762 1.00 87.31 273 LYS A CA 1
ATOM 2175 C C . LYS A 1 273 ? -23.066 5.788 14.484 1.00 87.31 273 LYS A C 1
ATOM 2177 O O . LYS A 1 273 ? -22.271 6.703 14.271 1.00 87.31 273 LYS A O 1
ATOM 2182 N N . VAL A 1 274 ? -24.385 5.962 14.437 1.00 86.75 274 VAL A N 1
ATOM 2183 C CA . VAL A 1 274 ? -25.034 7.185 13.935 1.00 86.75 274 VAL A CA 1
ATOM 2184 C C . VAL A 1 274 ? -24.554 8.438 14.670 1.00 86.75 274 VAL A C 1
ATOM 2186 O O . VAL A 1 274 ? -24.140 9.389 14.007 1.00 86.75 274 VAL A O 1
ATOM 2189 N N . ASP A 1 275 ? -24.540 8.419 16.003 1.00 90.06 275 ASP A N 1
ATOM 2190 C CA . ASP A 1 275 ? -24.199 9.587 16.829 1.00 90.06 275 ASP A CA 1
ATOM 2191 C C . ASP A 1 275 ? -22.747 10.028 16.620 1.00 90.06 275 ASP A C 1
ATOM 2193 O O . ASP A 1 275 ? -22.463 11.186 16.313 1.00 90.06 275 ASP A O 1
ATOM 2197 N N . ILE A 1 276 ? -21.824 9.066 16.660 1.00 90.31 276 ILE A N 1
ATOM 2198 C CA . ILE A 1 276 ? -20.396 9.297 16.425 1.00 90.31 276 ILE A CA 1
ATOM 2199 C C . ILE A 1 276 ? -20.178 9.852 15.013 1.00 90.31 276 ILE A C 1
ATOM 2201 O O . ILE A 1 276 ? -19.431 10.806 14.810 1.00 90.31 276 ILE A O 1
ATOM 2205 N N . MET A 1 277 ? -20.855 9.294 14.006 1.00 91.19 277 MET A N 1
ATOM 2206 C CA . MET A 1 277 ? -20.730 9.780 12.632 1.00 91.19 277 MET A CA 1
ATOM 2207 C C . MET A 1 277 ? -21.296 11.192 12.447 1.00 91.19 277 MET A C 1
ATOM 2209 O O . MET A 1 277 ? -20.823 11.924 11.573 1.00 91.19 277 MET A O 1
ATOM 2213 N N . GLN A 1 278 ? -22.302 11.592 13.227 1.00 88.94 278 GLN A N 1
ATOM 2214 C CA . GLN A 1 278 ? -22.782 12.975 13.247 1.00 88.94 278 GLN A CA 1
ATOM 2215 C C . GLN A 1 278 ? -21.743 13.909 13.874 1.00 88.94 278 GLN A C 1
ATOM 2217 O O . GLN A 1 278 ? -21.452 14.953 13.289 1.00 88.94 278 GLN A O 1
ATOM 2222 N N . GLU A 1 279 ? -21.126 13.503 14.983 1.00 92.69 279 GLU A N 1
ATOM 2223 C CA . GLU A 1 279 ? -20.035 14.239 15.626 1.00 92.69 279 GLU A CA 1
ATOM 2224 C C . GLU A 1 279 ? -18.859 14.468 14.661 1.00 92.69 279 GLU A C 1
ATOM 2226 O O . GLU A 1 279 ? -18.429 15.607 14.472 1.00 92.69 279 GLU A O 1
ATOM 2231 N N . MET A 1 280 ? -18.393 13.425 13.960 1.00 93.44 280 MET A N 1
ATOM 2232 C CA . MET A 1 280 ? -17.293 13.558 12.989 1.00 93.44 280 MET A CA 1
ATOM 2233 C C . MET A 1 280 ? -17.648 14.525 11.852 1.00 93.44 280 MET A C 1
ATOM 2235 O O . MET A 1 280 ? -16.836 15.357 11.446 1.00 93.44 280 MET A O 1
ATOM 2239 N N . LYS A 1 281 ? -18.893 14.484 11.357 1.00 90.38 281 LYS A N 1
ATOM 2240 C CA . LYS A 1 281 ? -19.372 15.435 10.339 1.00 90.38 281 LYS A CA 1
ATOM 2241 C C . LYS A 1 281 ? -19.379 16.877 10.851 1.00 90.38 281 LYS A C 1
ATOM 2243 O O . LYS A 1 281 ? -19.097 17.783 10.066 1.00 90.38 281 LYS A O 1
ATOM 2248 N N . LEU A 1 282 ? -19.718 17.106 12.121 1.00 90.56 282 LEU A N 1
ATOM 2249 C CA . LEU A 1 282 ? -19.686 18.437 12.736 1.00 90.56 282 LEU A CA 1
ATOM 2250 C C . LEU A 1 282 ? -18.247 18.945 12.870 1.00 90.56 282 LEU A C 1
ATOM 2252 O O . LEU A 1 282 ? -17.950 20.024 12.361 1.00 90.56 282 LEU A O 1
ATOM 2256 N N . LYS A 1 283 ? -17.333 18.127 13.406 1.00 90.75 283 LYS A N 1
ATOM 2257 C CA . LYS A 1 283 ? -15.900 18.456 13.519 1.00 90.75 283 LYS A CA 1
ATOM 2258 C C . LYS A 1 283 ? -15.276 18.833 12.173 1.00 90.75 283 LYS A C 1
ATOM 2260 O O . LYS A 1 283 ? -14.587 19.849 12.054 1.00 90.75 283 LYS A O 1
ATOM 2265 N N . VAL A 1 284 ? -15.572 18.067 11.119 1.00 88.81 284 VAL A N 1
ATOM 2266 C CA . VAL A 1 284 ? -15.104 18.370 9.755 1.00 88.81 284 VAL A CA 1
ATOM 2267 C C . VAL A 1 284 ? -15.687 19.687 9.236 1.00 88.81 284 VAL A C 1
ATOM 2269 O O . VAL A 1 284 ? -14.973 20.466 8.598 1.00 88.81 284 VAL A O 1
ATOM 2272 N N . LYS A 1 285 ? -16.967 19.980 9.502 1.00 87.75 285 LYS A N 1
ATOM 2273 C CA . LYS A 1 285 ? -17.580 21.266 9.126 1.00 87.75 285 LYS A CA 1
ATOM 2274 C C . LYS A 1 285 ? -16.912 22.438 9.845 1.00 87.75 285 LYS A C 1
ATOM 2276 O O . LYS A 1 285 ? -16.527 23.393 9.178 1.00 87.75 285 LYS A O 1
ATOM 2281 N N . GLU A 1 286 ? -16.714 22.352 11.155 1.00 86.81 286 GLU A N 1
ATOM 2282 C CA . GLU A 1 286 ? -16.079 23.404 11.961 1.00 86.81 286 GLU A CA 1
ATOM 2283 C C . GLU A 1 286 ? -14.641 23.680 11.511 1.00 86.81 286 GLU A C 1
ATOM 2285 O O . GLU A 1 286 ? -14.269 24.828 11.252 1.00 86.81 286 GLU A O 1
ATOM 2290 N N . ARG A 1 287 ? -13.843 22.626 11.297 1.00 84.38 287 ARG A N 1
ATOM 2291 C CA . ARG A 1 287 ? -12.480 22.743 10.755 1.00 84.38 287 ARG A CA 1
ATOM 2292 C C . ARG A 1 287 ? -12.458 23.437 9.392 1.00 84.38 287 ARG A C 1
ATOM 2294 O O . ARG A 1 287 ? -11.538 24.197 9.091 1.00 84.38 287 ARG A O 1
ATOM 2301 N N . ASN A 1 288 ? -13.462 23.168 8.561 1.00 76.94 288 ASN A N 1
ATOM 2302 C CA . ASN A 1 288 ? -13.597 23.757 7.234 1.00 76.94 288 ASN A CA 1
ATOM 2303 C C . ASN A 1 288 ? -14.020 25.231 7.258 1.00 76.94 288 ASN A C 1
ATOM 2305 O O . ASN A 1 288 ? -13.635 25.966 6.349 1.00 76.94 288 ASN A O 1
ATOM 2309 N N . VAL A 1 289 ? -14.784 25.653 8.268 1.00 73.19 289 VAL A N 1
ATOM 2310 C CA . VAL A 1 289 ? -15.172 27.056 8.487 1.00 73.19 289 VAL A CA 1
ATOM 2311 C C . VAL A 1 289 ? -13.992 27.865 9.034 1.00 73.19 289 VAL A C 1
ATOM 2313 O O . VAL A 1 289 ? -13.735 28.968 8.561 1.00 73.19 289 VAL A O 1
ATOM 2316 N N . ASN A 1 290 ? -13.216 27.281 9.949 1.00 65.69 290 ASN A N 1
ATOM 2317 C CA . ASN A 1 290 ? -12.085 27.944 10.610 1.00 65.69 290 ASN A CA 1
ATOM 2318 C C . ASN A 1 290 ? -10.781 27.931 9.779 1.00 65.69 290 ASN A C 1
ATOM 2320 O O . ASN A 1 290 ? -9.792 28.566 10.143 1.00 65.69 290 ASN A O 1
ATOM 2324 N N . GLY A 1 291 ? -10.747 27.210 8.653 1.00 56.16 291 GLY A N 1
ATOM 2325 C CA . GLY A 1 291 ? -9.593 27.140 7.756 1.00 56.16 291 GLY A CA 1
ATOM 2326 C C . GLY A 1 291 ? -9.491 28.346 6.813 1.00 56.16 291 GLY A C 1
ATOM 2327 O O . GLY A 1 291 ? -10.257 28.465 5.859 1.00 56.16 291 GLY A O 1
ATOM 2328 N N . SER A 1 292 ? -8.492 29.204 7.028 1.00 48.25 292 SER A N 1
ATOM 2329 C CA . SER A 1 292 ? -8.142 30.352 6.178 1.00 48.25 292 SER A CA 1
ATOM 2330 C C . SER A 1 292 ? -7.876 29.986 4.700 1.00 48.25 292 SER A C 1
ATOM 2332 O O . SER A 1 292 ? -7.550 28.847 4.345 1.00 48.25 292 SER A O 1
ATOM 2334 N N . GLN A 1 293 ? -8.019 30.981 3.810 1.00 45.56 293 GLN A N 1
ATOM 2335 C CA . GLN A 1 293 ? -8.041 30.864 2.338 1.00 45.56 293 GLN A CA 1
ATOM 2336 C C . GLN A 1 293 ? -6.869 30.078 1.702 1.00 45.56 293 GLN A C 1
ATOM 2338 O O . GLN A 1 293 ? -7.023 29.563 0.594 1.00 45.56 293 GLN A O 1
ATOM 2343 N N . ALA A 1 294 ? -5.741 29.891 2.395 1.00 42.97 294 ALA A N 1
ATOM 2344 C CA . ALA A 1 294 ? -4.605 29.090 1.928 1.00 42.97 294 ALA A CA 1
ATOM 2345 C C . ALA A 1 294 ? -4.935 27.588 1.742 1.00 42.97 294 ALA A C 1
ATOM 2347 O O . ALA A 1 294 ? -4.392 26.942 0.844 1.00 42.97 294 ALA A O 1
ATOM 2348 N N . LYS A 1 295 ? -5.889 27.027 2.506 1.00 44.59 295 LYS A N 1
ATOM 2349 C CA . LYS A 1 295 ? -6.333 25.622 2.352 1.00 44.59 295 LYS A CA 1
ATOM 2350 C C . LYS A 1 295 ? -7.284 25.393 1.168 1.00 44.59 295 LYS A C 1
ATOM 2352 O O . LYS A 1 295 ? -7.441 24.249 0.739 1.00 44.59 295 LYS A O 1
ATOM 2357 N N . LYS A 1 296 ? -7.867 26.446 0.570 1.00 37.88 296 LYS A N 1
ATOM 2358 C CA . LYS A 1 296 ? -8.737 26.311 -0.620 1.00 37.88 296 LYS A CA 1
ATOM 2359 C C . LYS A 1 296 ? -7.989 25.754 -1.843 1.00 37.88 296 LYS A C 1
ATOM 2361 O O . LYS A 1 296 ? -8.596 25.025 -2.620 1.00 37.88 296 LYS A O 1
ATOM 2366 N N . LYS A 1 297 ? -6.676 26.006 -1.980 1.00 35.28 297 LYS A N 1
ATOM 2367 C CA . LYS A 1 297 ? -5.846 25.411 -3.051 1.00 35.28 297 LYS A CA 1
ATOM 2368 C C . LYS A 1 297 ? -5.584 23.909 -2.850 1.00 35.28 297 LYS A C 1
ATOM 2370 O O . LYS A 1 297 ? -5.574 23.174 -3.830 1.00 35.28 297 LYS A O 1
ATOM 2375 N N . ARG A 1 298 ? -5.441 23.437 -1.600 1.00 41.22 298 ARG A N 1
ATOM 2376 C CA . ARG A 1 298 ? -5.341 21.997 -1.267 1.00 41.22 298 ARG A CA 1
ATOM 2377 C C . ARG A 1 298 ? -6.675 21.262 -1.492 1.00 41.22 298 ARG A C 1
ATOM 2379 O O . ARG A 1 298 ? -6.675 20.170 -2.052 1.00 41.22 298 ARG A O 1
ATOM 2386 N N . LYS A 1 299 ? -7.813 21.894 -1.164 1.00 39.22 299 LYS A N 1
ATOM 2387 C CA . LYS A 1 299 ? -9.171 21.334 -1.357 1.00 39.22 299 LYS A CA 1
ATOM 2388 C C . LYS A 1 299 ? -9.479 20.887 -2.789 1.00 39.22 299 LYS A C 1
ATOM 2390 O O . LYS A 1 299 ? -10.145 19.875 -2.971 1.00 39.22 299 LYS A O 1
ATOM 2395 N N . ALA A 1 300 ? -8.962 21.582 -3.803 1.00 33.62 300 ALA A N 1
ATOM 2396 C CA . ALA A 1 300 ? -9.228 21.230 -5.200 1.00 33.62 300 ALA A CA 1
ATOM 2397 C C . ALA A 1 300 ? -8.682 19.842 -5.609 1.00 33.62 300 ALA A C 1
ATOM 2399 O O . ALA A 1 300 ? -9.176 19.270 -6.578 1.00 33.62 300 ALA A O 1
ATOM 2400 N N . LYS A 1 301 ? -7.696 19.285 -4.884 1.00 38.41 301 LYS A N 1
ATOM 2401 C CA . LYS A 1 301 ? -7.135 17.949 -5.163 1.00 38.41 301 LYS A CA 1
ATOM 2402 C C . LYS A 1 301 ? -7.741 16.817 -4.316 1.00 38.41 301 LYS A C 1
ATOM 2404 O O . LYS A 1 301 ? -7.755 15.687 -4.798 1.00 38.41 301 LYS A O 1
ATOM 2409 N N . THR A 1 302 ? -8.256 17.093 -3.113 1.00 40.41 302 THR A N 1
ATOM 2410 C CA . THR A 1 302 ? -8.605 16.042 -2.126 1.00 40.41 302 THR A CA 1
ATOM 2411 C C . THR A 1 302 ? -10.108 15.833 -1.920 1.00 40.41 302 THR A C 1
ATOM 2413 O O . THR A 1 302 ? -10.512 14.742 -1.533 1.00 40.41 302 THR A O 1
ATOM 2416 N N . THR A 1 303 ? -10.974 16.798 -2.257 1.00 40.41 303 THR A N 1
ATOM 2417 C CA . THR A 1 303 ? -12.438 16.630 -2.136 1.00 40.41 303 THR A CA 1
ATOM 2418 C C . THR A 1 303 ? -13.007 15.802 -3.297 1.00 40.41 303 THR A C 1
ATOM 2420 O O . THR A 1 303 ? -13.864 16.250 -4.057 1.00 40.41 303 THR A O 1
ATOM 2423 N N . LYS A 1 304 ? -12.519 14.574 -3.483 1.00 44.25 304 LYS A N 1
ATOM 2424 C CA . LYS A 1 304 ? -13.241 13.578 -4.272 1.00 44.25 304 LYS A CA 1
ATOM 2425 C C . LYS A 1 304 ? -14.271 12.948 -3.350 1.00 44.25 304 LYS A C 1
ATOM 2427 O O . LYS A 1 304 ? -13.943 12.101 -2.529 1.00 44.25 304 LYS A O 1
ATOM 2432 N N . LYS A 1 305 ? -15.536 13.342 -3.516 1.00 44.75 305 LYS A N 1
ATOM 2433 C CA . LYS A 1 305 ? -16.662 12.522 -3.059 1.00 44.75 305 LYS A CA 1
ATOM 2434 C C . LYS A 1 305 ? -16.410 11.110 -3.591 1.00 44.75 305 LYS A C 1
ATOM 2436 O O . LYS A 1 305 ? -16.125 10.976 -4.786 1.00 44.75 305 LYS A O 1
ATOM 2441 N N . SER A 1 306 ? -16.426 10.092 -2.728 1.00 45.66 306 SER A N 1
ATOM 2442 C CA . SER A 1 306 ? -16.211 8.720 -3.192 1.00 45.66 306 SER A CA 1
ATOM 2443 C C . SER A 1 306 ? -17.193 8.455 -4.340 1.00 45.66 306 SER A C 1
ATOM 2445 O O . SER A 1 306 ? -18.391 8.732 -4.228 1.00 45.66 306 SER A O 1
ATOM 2447 N N . GLN A 1 307 ? -16.691 7.995 -5.490 1.00 40.44 307 GLN A N 1
ATOM 2448 C CA . GLN A 1 307 ? -17.554 7.767 -6.657 1.00 40.44 307 GLN A CA 1
ATOM 2449 C C . GLN A 1 307 ? -18.613 6.680 -6.395 1.00 40.44 307 GLN A C 1
ATOM 2451 O O . GLN A 1 307 ? -19.558 6.554 -7.165 1.00 40.44 307 GLN A O 1
ATOM 2456 N N . LEU A 1 308 ? -18.483 5.949 -5.282 1.00 48.69 308 LEU A N 1
ATOM 2457 C CA . LEU A 1 308 ? -19.344 4.849 -4.861 1.00 48.69 308 LEU A CA 1
ATOM 2458 C C . LEU A 1 308 ? -20.392 5.224 -3.791 1.00 48.69 308 LEU A C 1
ATOM 2460 O O . LEU A 1 308 ? -21.075 4.345 -3.276 1.00 48.69 308 LEU A O 1
ATOM 2464 N N . GLY A 1 309 ? -20.548 6.509 -3.442 1.00 55.25 309 GLY A N 1
ATOM 2465 C CA . GLY A 1 309 ? -21.580 6.947 -2.487 1.00 55.25 309 GLY A CA 1
ATOM 2466 C C . GLY A 1 309 ? -21.293 6.606 -1.017 1.00 55.25 309 GLY A C 1
ATOM 2467 O O . GLY A 1 309 ? -22.195 6.686 -0.185 1.00 55.25 309 GLY A O 1
ATOM 2468 N N . TYR A 1 310 ? -20.049 6.255 -0.685 1.00 66.75 310 TYR A N 1
ATOM 2469 C CA . TYR A 1 310 ? -19.566 6.111 0.690 1.00 66.75 310 TYR A CA 1
ATOM 2470 C C . TYR A 1 310 ? -19.376 7.470 1.383 1.00 66.75 310 TYR A C 1
ATOM 2472 O O . TYR A 1 310 ? -19.496 8.527 0.753 1.00 66.75 310 TYR A O 1
ATOM 2480 N N . TYR A 1 311 ? -19.068 7.432 2.685 1.00 76.31 311 TYR A N 1
ATOM 2481 C CA . TYR A 1 311 ? -18.768 8.614 3.497 1.00 76.31 311 TYR A CA 1
ATOM 2482 C C . TYR A 1 311 ? -17.700 9.519 2.852 1.00 76.31 311 TYR A C 1
ATOM 2484 O O . TYR A 1 311 ? -16.891 9.085 2.032 1.00 76.31 311 TYR A O 1
ATOM 2492 N N . ASP A 1 312 ? -17.735 10.805 3.209 1.00 84.56 312 ASP A N 1
ATOM 2493 C CA . ASP A 1 312 ? -16.715 11.772 2.797 1.00 84.56 312 ASP A CA 1
ATOM 2494 C C . ASP A 1 312 ? -15.346 11.356 3.363 1.00 84.56 312 ASP A C 1
ATOM 2496 O O . ASP A 1 312 ? -15.264 10.980 4.536 1.00 84.56 312 ASP A O 1
ATOM 2500 N N . ILE A 1 313 ? -14.291 11.423 2.544 1.00 86.38 313 ILE A N 1
ATOM 2501 C CA . ILE A 1 313 ? -12.927 11.034 2.935 1.00 86.38 313 ILE A CA 1
ATOM 2502 C C . ILE A 1 313 ? -12.481 11.830 4.165 1.00 86.38 313 ILE A C 1
ATOM 2504 O O . ILE A 1 313 ? -11.908 11.245 5.078 1.00 86.38 313 ILE A O 1
ATOM 2508 N N . ASP A 1 314 ? -12.817 13.122 4.247 1.00 88.25 314 ASP A N 1
ATOM 2509 C CA . ASP A 1 314 ? -12.454 13.964 5.392 1.00 88.25 314 ASP A CA 1
ATOM 2510 C C . ASP A 1 314 ? -13.131 13.476 6.687 1.00 88.25 314 ASP A C 1
ATOM 2512 O O . ASP A 1 314 ? -12.561 13.570 7.771 1.00 88.25 314 ASP A O 1
ATOM 2516 N N . VAL A 1 315 ? -14.349 12.932 6.583 1.00 91.44 315 VAL A N 1
ATOM 2517 C CA . VAL A 1 315 ? -15.086 12.360 7.723 1.00 91.44 315 VAL A CA 1
ATOM 2518 C C . VAL A 1 315 ? -14.497 11.013 8.133 1.00 91.44 315 VAL A C 1
ATOM 2520 O O . VAL A 1 315 ? -14.445 10.714 9.322 1.00 91.44 315 VAL A O 1
ATOM 2523 N N . MET A 1 316 ? -14.050 10.205 7.170 1.00 93.12 316 MET A N 1
ATOM 2524 C CA . MET A 1 316 ? -13.367 8.943 7.458 1.00 93.12 316 MET A CA 1
ATOM 2525 C C . MET A 1 316 ? -12.007 9.178 8.123 1.00 93.12 316 MET A C 1
ATOM 2527 O O . MET A 1 316 ? -11.705 8.513 9.106 1.00 93.12 316 MET A O 1
ATOM 2531 N N . GLU A 1 317 ? -11.224 10.140 7.629 1.00 92.00 317 GLU A N 1
ATOM 2532 C CA . GLU A 1 317 ? -9.956 10.577 8.232 1.00 92.00 317 GLU A CA 1
ATOM 2533 C C . GLU A 1 317 ? -10.164 11.086 9.666 1.00 92.00 317 GLU A C 1
ATOM 2535 O O . GLU A 1 317 ? -9.437 10.694 10.577 1.00 92.00 317 GLU A O 1
ATOM 2540 N N . GLU A 1 318 ? -11.204 11.897 9.894 1.00 93.62 318 GLU A N 1
ATOM 2541 C CA . GLU A 1 318 ? -11.551 12.372 11.239 1.00 93.62 318 GLU A CA 1
ATOM 2542 C C . GLU A 1 318 ? -11.971 11.239 12.174 1.00 93.62 318 GLU A C 1
ATOM 2544 O O . GLU A 1 318 ? -11.619 11.230 13.348 1.00 93.62 318 GLU A O 1
ATOM 2549 N N . TYR A 1 319 ? -12.713 10.255 11.670 1.00 94.69 319 TYR A N 1
ATOM 2550 C CA . TYR A 1 319 ? -13.034 9.085 12.476 1.00 94.69 319 TYR A CA 1
ATOM 2551 C C . TYR A 1 319 ? -11.765 8.292 12.807 1.00 94.69 319 TYR A C 1
ATOM 2553 O O . TYR A 1 319 ? -11.556 7.894 13.952 1.00 94.69 319 TYR A O 1
ATOM 2561 N N . ALA A 1 320 ? -10.914 8.062 11.804 1.00 93.94 320 ALA A N 1
ATOM 2562 C CA . ALA A 1 320 ? -9.686 7.295 11.946 1.00 93.94 320 ALA A CA 1
ATOM 2563 C C . ALA A 1 320 ? -8.715 7.937 12.946 1.00 93.94 320 ALA A C 1
ATOM 2565 O O . ALA A 1 320 ? -7.989 7.210 13.620 1.00 93.94 320 ALA A O 1
ATOM 2566 N N . SER A 1 321 ? -8.736 9.266 13.121 1.00 91.94 321 SER A N 1
ATOM 2567 C CA . SER A 1 321 ? -7.871 9.952 14.090 1.00 91.94 321 SER A CA 1
ATOM 2568 C C . SER A 1 321 ? -8.090 9.506 15.539 1.00 91.94 321 SER A C 1
ATOM 2570 O O . SER A 1 321 ? -7.188 9.670 16.354 1.00 91.94 321 SER A O 1
ATOM 2572 N N . ARG A 1 322 ? -9.241 8.903 15.868 1.00 92.69 322 ARG A N 1
ATOM 2573 C CA . ARG A 1 322 ? -9.489 8.276 17.182 1.00 92.69 322 ARG A CA 1
ATOM 2574 C C . ARG A 1 322 ? -8.567 7.093 17.464 1.00 92.69 322 ARG A C 1
ATOM 2576 O O . ARG A 1 322 ? -8.311 6.783 18.619 1.00 92.69 322 ARG A O 1
ATOM 2583 N N . PHE A 1 323 ? -8.070 6.449 16.412 1.00 92.25 323 PHE A N 1
ATOM 2584 C CA . PHE A 1 323 ? -7.142 5.329 16.504 1.00 92.25 323 PHE A CA 1
ATOM 2585 C C . PHE A 1 323 ? -5.690 5.745 16.288 1.00 92.25 323 PHE A C 1
ATOM 2587 O O . PHE A 1 323 ? -4.840 4.869 16.195 1.00 92.25 323 PHE A O 1
ATOM 2594 N N . SER A 1 324 ? -5.382 7.041 16.189 1.00 89.19 324 SER A N 1
ATOM 2595 C CA . SER A 1 324 ? -3.991 7.506 16.162 1.00 89.19 324 SER A CA 1
ATOM 2596 C C . SER A 1 324 ? -3.284 7.119 17.476 1.00 89.19 324 SER A C 1
ATOM 2598 O O . SER A 1 324 ? -3.905 7.205 18.541 1.00 89.19 324 SER A O 1
ATOM 2600 N N . PRO A 1 325 ? -2.020 6.653 17.440 1.00 89.12 325 PRO A N 1
ATOM 2601 C CA . PRO A 1 325 ? -1.092 6.615 16.299 1.00 89.12 325 PRO A CA 1
ATOM 2602 C C . PRO A 1 325 ? -1.108 5.300 15.478 1.00 89.12 325 PRO A C 1
ATOM 2604 O O . PRO A 1 325 ? -0.078 4.864 14.974 1.00 89.12 325 PRO A O 1
ATOM 2607 N N . TYR A 1 326 ? -2.256 4.628 15.354 1.00 90.81 326 TYR A N 1
ATOM 2608 C CA . TYR A 1 326 ? -2.410 3.306 14.727 1.00 90.81 326 TYR A CA 1
ATOM 2609 C C . TYR A 1 326 ? -3.469 3.255 13.610 1.00 90.81 326 TYR A C 1
ATOM 2611 O O . TYR A 1 326 ? -4.129 2.227 13.403 1.00 90.81 326 TYR A O 1
ATOM 2619 N N . LYS A 1 327 ? -3.646 4.345 12.852 1.00 92.88 327 LYS A N 1
ATOM 2620 C CA . LYS A 1 327 ? -4.633 4.409 11.754 1.00 92.88 327 LYS A CA 1
ATOM 2621 C C . LYS A 1 327 ? -4.491 3.290 10.710 1.00 92.88 327 LYS A C 1
ATOM 2623 O O . LYS A 1 327 ? -5.507 2.778 10.237 1.00 92.88 327 LYS A O 1
ATOM 2628 N N . SER A 1 328 ? -3.274 2.851 10.389 1.00 91.81 328 SER A N 1
ATOM 2629 C CA . SER A 1 328 ? -3.035 1.743 9.452 1.00 91.81 328 SER A CA 1
ATOM 2630 C C . SER A 1 328 ? -3.536 0.409 10.003 1.00 91.81 328 SER A C 1
ATOM 2632 O O . SER A 1 328 ? -4.017 -0.441 9.255 1.00 91.81 328 SER A O 1
ATOM 2634 N N . VAL A 1 329 ? -3.445 0.203 11.320 1.00 91.94 329 VAL A N 1
ATOM 2635 C CA . VAL A 1 329 ? -3.961 -1.018 11.955 1.00 91.94 329 VAL A CA 1
ATOM 2636 C C . VAL A 1 329 ? -5.480 -1.040 11.859 1.00 91.94 329 VAL A C 1
ATOM 2638 O O . VAL A 1 329 ? -6.060 -2.057 11.479 1.00 91.94 329 VAL A O 1
ATOM 2641 N N . PHE A 1 330 ? -6.123 0.107 12.085 1.00 94.81 330 PHE A N 1
ATOM 2642 C CA . PHE A 1 330 ? -7.550 0.253 11.825 1.00 94.81 330 PHE A CA 1
ATOM 2643 C C . PHE A 1 330 ? -7.893 -0.001 10.345 1.00 94.81 330 PHE A C 1
ATOM 2645 O O . PHE A 1 330 ? -8.862 -0.703 10.063 1.00 94.81 330 PHE A O 1
ATOM 2652 N N . MET A 1 331 ? -7.074 0.454 9.388 1.00 94.19 331 MET A N 1
ATOM 2653 C CA . MET A 1 331 ? -7.259 0.112 7.969 1.00 94.19 331 MET A CA 1
ATOM 2654 C C . MET A 1 331 ? -7.211 -1.396 7.699 1.00 94.19 331 MET A C 1
ATOM 2656 O O . MET A 1 331 ? -8.061 -1.897 6.963 1.00 94.19 331 MET A O 1
ATOM 2660 N N . PHE A 1 332 ? -6.277 -2.141 8.301 1.00 92.06 332 PHE A N 1
ATOM 2661 C CA . PHE A 1 332 ? -6.247 -3.601 8.152 1.00 92.06 332 PHE A CA 1
ATOM 2662 C C . PHE A 1 332 ? -7.550 -4.245 8.627 1.00 92.06 332 PHE A C 1
ATOM 2664 O O . PHE A 1 332 ? -8.066 -5.155 7.972 1.00 92.06 332 PHE A O 1
ATOM 2671 N N . VAL A 1 333 ? -8.113 -3.745 9.729 1.00 92.75 333 VAL A N 1
ATOM 2672 C CA . VAL A 1 333 ? -9.429 -4.175 10.207 1.00 92.75 333 VAL A CA 1
ATOM 2673 C C . VAL A 1 333 ? -10.510 -3.821 9.183 1.00 92.75 333 VAL A C 1
ATOM 2675 O O . VAL A 1 333 ? -11.283 -4.694 8.810 1.00 92.75 333 VAL A O 1
ATOM 2678 N N . LEU A 1 334 ? -10.538 -2.603 8.637 1.00 93.12 334 LEU A N 1
ATOM 2679 C CA . LEU A 1 334 ? -11.525 -2.204 7.622 1.00 93.12 334 LEU A CA 1
ATOM 2680 C C . LEU A 1 334 ? -11.459 -3.052 6.340 1.00 93.12 334 LEU A C 1
ATOM 2682 O O . LEU A 1 334 ? -12.506 -3.440 5.820 1.00 93.12 334 LEU A O 1
ATOM 2686 N N . TRP A 1 335 ? -10.269 -3.403 5.845 1.00 90.31 335 TRP A N 1
ATOM 2687 C CA . TRP A 1 335 ? -10.147 -4.351 4.727 1.00 90.31 335 TRP A CA 1
ATOM 2688 C C . TRP A 1 335 ? -10.692 -5.726 5.066 1.00 90.31 335 TRP A C 1
ATOM 2690 O O . TRP A 1 335 ? -11.325 -6.374 4.236 1.00 90.31 335 TRP A O 1
ATOM 2700 N N . ARG A 1 336 ? -10.479 -6.178 6.299 1.00 90.06 336 ARG A N 1
ATOM 2701 C CA . ARG A 1 336 ? -11.064 -7.433 6.747 1.00 90.06 336 ARG A CA 1
ATOM 2702 C C . ARG A 1 336 ? -12.589 -7.370 6.765 1.00 90.06 336 ARG A C 1
ATOM 2704 O O . ARG A 1 336 ? -13.238 -8.313 6.333 1.00 90.06 336 ARG A O 1
ATOM 2711 N N . ILE A 1 337 ? -13.153 -6.251 7.211 1.00 89.06 337 ILE A N 1
ATOM 2712 C CA . ILE A 1 337 ? -14.603 -6.020 7.240 1.00 89.06 337 ILE A CA 1
ATOM 2713 C C . ILE A 1 337 ? -15.198 -5.992 5.828 1.00 89.06 337 ILE A C 1
ATOM 2715 O O . ILE A 1 337 ? -16.333 -6.420 5.628 1.00 89.06 337 ILE A O 1
ATOM 2719 N N . SER A 1 338 ? -14.456 -5.497 4.836 1.00 87.00 338 SER A N 1
ATOM 2720 C CA . SER A 1 338 ? -14.930 -5.497 3.452 1.00 87.00 338 SER A CA 1
ATOM 2721 C C . SER A 1 338 ? -14.834 -6.856 2.757 1.00 87.00 338 SER A C 1
ATOM 2723 O O . SER A 1 338 ? -15.437 -7.000 1.692 1.00 87.00 338 SER A O 1
ATOM 2725 N N . ASN A 1 339 ? -14.149 -7.843 3.352 1.00 83.50 339 ASN A N 1
ATOM 2726 C CA . ASN A 1 339 ? -13.981 -9.187 2.803 1.00 83.50 339 ASN A CA 1
ATOM 2727 C C . ASN A 1 339 ? -15.211 -10.083 3.091 1.00 83.50 339 ASN A C 1
ATOM 2729 O O . ASN A 1 339 ? -15.454 -10.445 4.248 1.00 83.50 339 ASN A O 1
ATOM 2733 N N . PRO A 1 340 ? -15.971 -10.503 2.059 1.00 72.50 340 PRO A N 1
ATOM 2734 C CA . PRO A 1 340 ? -17.163 -11.330 2.241 1.00 72.50 340 PRO A CA 1
ATOM 2735 C C . PRO A 1 340 ? -16.887 -12.720 2.825 1.00 72.50 340 PRO A C 1
ATOM 2737 O O . PRO A 1 340 ? -17.728 -13.239 3.556 1.00 72.50 340 PRO A O 1
ATOM 2740 N N . ASP A 1 341 ? -15.741 -13.328 2.517 1.00 72.38 341 ASP A N 1
ATOM 2741 C CA . ASP A 1 341 ? -15.443 -14.709 2.910 1.00 72.38 341 ASP A CA 1
ATOM 2742 C C . ASP A 1 341 ? -15.212 -14.817 4.416 1.00 72.38 341 ASP A C 1
ATOM 2744 O O . ASP A 1 341 ? -15.739 -15.714 5.069 1.00 72.38 341 ASP A O 1
ATOM 2748 N N . ILE A 1 342 ? -14.521 -13.836 4.997 1.00 69.12 342 ILE A N 1
ATOM 2749 C CA . ILE A 1 342 ? -14.287 -13.774 6.445 1.00 69.12 342 ILE A CA 1
ATOM 2750 C C . ILE A 1 342 ? -15.609 -13.552 7.182 1.00 69.12 342 ILE A C 1
ATOM 2752 O O . ILE A 1 342 ? -15.875 -14.192 8.200 1.00 69.12 342 ILE A O 1
ATOM 2756 N N . CYS A 1 343 ? -16.480 -12.695 6.641 1.00 63.75 343 CYS A N 1
ATOM 2757 C CA . CYS A 1 343 ? -17.823 -12.527 7.183 1.00 63.75 343 CYS A CA 1
ATOM 2758 C C . CYS A 1 343 ? -18.624 -13.834 7.149 1.00 63.75 343 CYS A C 1
ATOM 2760 O O . CYS A 1 343 ? -19.302 -14.138 8.127 1.00 63.75 343 CYS A O 1
ATOM 2762 N N . LYS A 1 344 ? -18.544 -14.614 6.064 1.00 66.88 344 LYS A N 1
ATOM 2763 C CA . LYS A 1 344 ? -19.222 -15.916 5.959 1.00 66.88 344 LYS A CA 1
ATOM 2764 C C . LYS A 1 344 ? -18.688 -16.926 6.971 1.00 66.88 344 LYS A C 1
ATOM 2766 O O . LYS A 1 344 ? -19.494 -17.587 7.618 1.00 66.88 344 LYS A O 1
ATOM 2771 N N . THR A 1 345 ? -17.372 -17.012 7.163 1.00 65.88 345 THR A N 1
ATOM 2772 C CA . THR A 1 345 ? -16.772 -17.896 8.179 1.00 65.88 345 THR A CA 1
ATOM 2773 C C . THR A 1 345 ? -17.321 -17.590 9.571 1.00 65.88 345 THR A C 1
ATOM 2775 O O . THR A 1 345 ? -17.838 -18.483 10.238 1.00 65.88 345 THR A O 1
ATOM 2778 N N . LEU A 1 346 ? -17.339 -16.310 9.960 1.00 65.31 346 LEU A N 1
ATOM 2779 C CA . LEU A 1 346 ? -17.898 -15.874 11.245 1.00 65.31 346 LEU A CA 1
ATOM 2780 C C . LEU A 1 346 ? -19.393 -16.197 11.398 1.00 65.31 346 LEU A C 1
ATOM 2782 O O . LEU A 1 346 ? -19.885 -16.376 12.511 1.00 65.31 346 LEU A O 1
ATOM 2786 N N . MET A 1 347 ? -20.142 -16.252 10.297 1.00 61.34 347 MET A N 1
ATOM 2787 C CA . MET A 1 347 ? -21.552 -16.647 10.323 1.00 61.34 347 MET A CA 1
ATOM 2788 C C . MET A 1 347 ? -21.750 -18.134 10.528 1.00 61.34 347 MET A C 1
ATOM 2790 O O . MET A 1 347 ? -22.585 -18.525 11.343 1.00 61.34 347 MET A O 1
ATOM 2794 N N . LEU A 1 348 ? -20.986 -18.947 9.804 1.00 62.88 348 LEU A N 1
ATOM 2795 C CA . LEU A 1 348 ? -21.042 -20.398 9.922 1.00 62.88 348 LEU A CA 1
ATOM 2796 C C . LEU A 1 348 ? -20.675 -20.839 11.342 1.00 62.88 348 LEU A C 1
ATOM 2798 O O . LEU A 1 348 ? -21.362 -21.684 11.909 1.00 62.88 348 LEU A O 1
ATOM 2802 N N . GLU A 1 349 ? -19.676 -20.201 11.957 1.00 62.91 349 GLU A N 1
ATOM 2803 C CA . GLU A 1 349 ? -19.327 -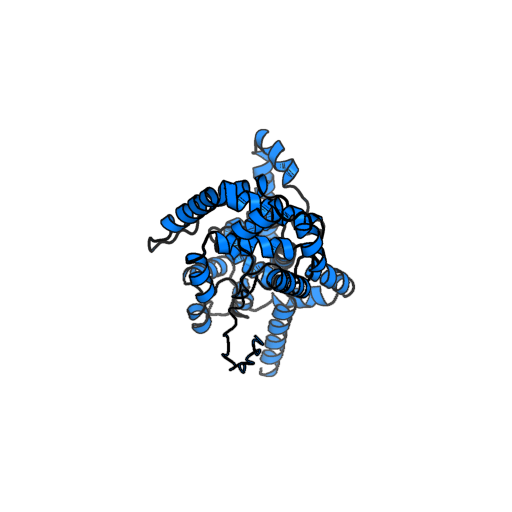20.426 13.365 1.00 62.91 349 GLU A CA 1
ATOM 2804 C C . GLU A 1 349 ? -20.504 -20.148 14.313 1.00 62.91 349 GLU A C 1
ATOM 2806 O O . GLU A 1 349 ? -20.765 -20.937 15.220 1.00 62.91 349 GLU A O 1
ATOM 2811 N N . LYS A 1 350 ? -21.282 -19.076 14.093 1.00 59.09 350 LYS A N 1
ATOM 2812 C CA . LYS A 1 350 ? -22.487 -18.807 14.904 1.00 59.09 350 LYS A CA 1
ATOM 2813 C C . LYS A 1 350 ? -23.553 -19.875 14.744 1.00 59.09 350 LYS A C 1
ATOM 2815 O O . LYS A 1 350 ? -24.206 -20.232 15.720 1.00 59.09 350 LYS A O 1
ATOM 2820 N N . GLU A 1 351 ? -23.821 -20.290 13.510 1.00 60.41 351 GLU A N 1
ATOM 2821 C CA . GLU A 1 351 ? -24.837 -21.309 13.240 1.00 60.41 351 GLU A CA 1
ATOM 2822 C C . GLU A 1 351 ? -24.438 -22.657 13.834 1.00 60.41 351 GLU A C 1
ATOM 2824 O O . GLU A 1 351 ? -25.304 -23.378 14.326 1.00 60.41 351 GLU A O 1
ATOM 2829 N N . PHE A 1 352 ? -23.139 -22.957 13.842 1.00 49.16 352 PHE A N 1
ATOM 2830 C CA . PHE A 1 352 ? -22.579 -24.122 14.510 1.00 49.16 352 PHE A CA 1
ATOM 2831 C C . PHE A 1 352 ? -22.776 -24.043 16.032 1.00 49.16 352 PHE A C 1
ATOM 2833 O O . PHE A 1 352 ? -23.444 -24.898 16.601 1.00 49.16 352 PHE A O 1
ATOM 2840 N N . LEU A 1 353 ? -22.338 -22.956 16.679 1.00 52.78 353 LEU A N 1
ATOM 2841 C CA . LEU A 1 353 ? -22.472 -22.775 18.134 1.00 52.78 353 LEU A CA 1
ATOM 2842 C C . LEU A 1 353 ? -23.930 -22.734 18.627 1.00 52.78 353 LEU A C 1
ATOM 2844 O O . LEU A 1 353 ? -24.200 -23.053 19.778 1.00 52.78 353 LEU A O 1
ATOM 2848 N N . LYS A 1 354 ? -24.882 -22.344 17.770 1.00 52.03 354 LYS A N 1
ATOM 2849 C CA . LYS A 1 354 ? -26.321 -22.377 18.080 1.00 52.03 354 LYS A CA 1
ATOM 2850 C C . LYS A 1 354 ? -26.958 -23.762 17.963 1.00 52.03 354 LYS A C 1
ATOM 2852 O O . LYS A 1 354 ? -28.075 -23.918 18.436 1.00 52.03 354 LYS A O 1
ATOM 2857 N N . LYS A 1 355 ? -26.322 -24.716 17.278 1.00 47.97 355 LYS A N 1
ATOM 2858 C CA . LYS A 1 355 ? -26.814 -26.101 17.173 1.00 47.97 355 LYS A CA 1
ATOM 2859 C C . LYS A 1 355 ? -26.387 -26.971 18.357 1.00 47.97 355 LYS A C 1
ATOM 2861 O O . LYS A 1 355 ? -27.013 -28.001 18.577 1.00 47.97 355 LYS A O 1
ATOM 2866 N N . ASP A 1 356 ? -25.368 -26.538 19.096 1.00 40.47 356 ASP A N 1
ATOM 2867 C CA . ASP A 1 356 ? -24.826 -27.227 20.274 1.00 40.47 356 ASP A CA 1
ATOM 2868 C C . ASP A 1 356 ? -25.376 -26.678 21.613 1.00 40.47 356 ASP A C 1
ATOM 2870 O O . ASP A 1 356 ? -24.956 -27.120 22.684 1.00 40.47 356 ASP A O 1
ATOM 2874 N N . MET A 1 357 ? -26.320 -25.726 21.559 1.00 38.06 357 MET A N 1
ATOM 2875 C CA . MET A 1 357 ? -27.137 -25.233 22.683 1.00 38.06 357 MET A CA 1
ATOM 2876 C C . MET A 1 357 ? -28.587 -25.669 22.503 1.00 38.06 357 MET A C 1
ATOM 2878 O O . MET A 1 357 ? -29.240 -25.944 23.535 1.00 38.06 357 MET A O 1
#

Secondary structure (DSSP, 8-state):
-------PPPP----------------HHHHHHHHHHHTT-TTHHHHHHHHT-PPPPS--PPPHHHHHHB-HHHHHHHHHHHHH-GGGHHHHHSS--GGGBHHHHHHHHT--HHHHHHHHHHHHHHTTS-HHHHHHHHHHHHHHH--TT-PPPPHHHHHHHHHH-TTHHHHHHHTT--HHHHHHHHHHHHHHHHHHHHHHHHHHHHHHTTSSSS-----TTHHHHHHHHHHHSTT--HHHHHHIIIIIS--SS---TTSHHHHHHHHHHTTT-HHHHHHHHHHHHHHHHHS-GGGHHHHHHH----TTSPPPHHHHHHHHGGGTT-HHHHHHHHHHHH-HHHHHHHHHHHHHHTT--

Foldseek 3Di:
DDDDDDDDDDDDDDDPDPPPCPDQPFAPQSVVVVCVVCVVPPPLLVLLLVLLPDDQDPDLDADPVQCVFFDVVLVVLVVLVCVVPSSLRCLPNLDHDPLGTPVLVVVLVVDDLQNLLLSLLLVLLRHNDGPVLSVQLQQLQLVVANDPVSDHHGLVSVQCCVVPPPCVLVSSVVSVDDSQSSVQNNLSSVCCVPCSVVLVVLLVVLCVCQPPPPGPLPSVCLVVQLCSCCVRGRSDHSQNSLSCCCRNSVRQQGADCLDPLLLQLCQSVCVPVVVVLVVLVVVLVVCVVPDDPVCVVVCVPQQDPRPVNGDTSSSVNSVLCSSPPGSSSVSSSSSSSSDSVSSVSSVVVVVVVVVVD